Protein AF-A0AAD2JGX3-F1 (afdb_monomer_lite)

Structure (mmCIF, N/CA/C/O backbone):
data_AF-A0AAD2JGX3-F1
#
_entry.id   AF-A0AAD2JGX3-F1
#
loop_
_atom_site.group_PDB
_atom_site.id
_atom_site.type_symbol
_atom_site.label_atom_id
_atom_site.label_alt_id
_atom_site.label_comp_id
_atom_site.label_asym_id
_atom_site.label_entity_id
_atom_site.label_seq_id
_atom_site.pdbx_PDB_ins_code
_atom_site.Cartn_x
_atom_site.Cartn_y
_atom_site.Cartn_z
_atom_site.occupancy
_atom_site.B_iso_or_equiv
_atom_site.auth_seq_id
_atom_site.auth_comp_id
_atom_site.auth_asym_id
_atom_site.auth_atom_id
_atom_site.pdbx_PDB_model_num
ATOM 1 N N . MET A 1 1 ? 35.082 -7.404 32.992 1.00 52.84 1 MET A N 1
ATOM 2 C CA . MET A 1 1 ? 36.168 -8.081 32.259 1.00 52.84 1 MET A CA 1
ATOM 3 C C . MET A 1 1 ? 35.877 -9.572 32.238 1.00 52.84 1 MET A C 1
ATOM 5 O O . MET A 1 1 ? 36.181 -10.230 33.214 1.00 52.84 1 MET A O 1
ATOM 9 N N . PHE A 1 2 ? 35.258 -10.093 31.179 1.00 43.69 2 PHE A N 1
ATOM 10 C CA . PHE A 1 2 ? 35.324 -11.521 30.866 1.00 43.69 2 PHE A CA 1
ATOM 11 C C . PHE A 1 2 ? 35.412 -11.662 29.351 1.00 43.69 2 PHE A C 1
ATOM 13 O O . PHE A 1 2 ? 34.500 -11.315 28.607 1.00 43.69 2 PHE A O 1
ATOM 20 N N . SER A 1 3 ? 36.611 -12.062 28.951 1.00 51.56 3 SER A N 1
ATOM 21 C CA . SER A 1 3 ? 37.028 -12.461 27.620 1.00 51.56 3 SER A CA 1
ATOM 22 C C . SER A 1 3 ? 36.539 -13.884 27.360 1.00 51.56 3 SER A C 1
ATOM 24 O O . SER A 1 3 ? 36.657 -14.738 28.238 1.00 51.56 3 SER A O 1
ATOM 26 N N . SER A 1 4 ? 36.002 -14.154 26.172 1.00 50.25 4 SER A N 1
ATOM 27 C CA . SER A 1 4 ? 36.110 -15.477 25.539 1.00 50.25 4 SER A CA 1
ATOM 28 C C . SER A 1 4 ? 35.708 -15.386 24.072 1.00 50.25 4 SER A C 1
ATOM 30 O O . SER A 1 4 ? 34.543 -15.442 23.686 1.00 50.25 4 SER A O 1
ATOM 32 N N . SER A 1 5 ? 36.738 -15.229 23.254 1.00 52.91 5 SER A N 1
ATOM 33 C CA . SER A 1 5 ? 36.762 -15.482 21.823 1.00 52.91 5 SER A CA 1
ATOM 34 C C . SER A 1 5 ? 36.556 -16.972 21.545 1.00 52.91 5 SER A C 1
ATOM 36 O O . SER A 1 5 ? 37.272 -17.778 22.127 1.00 52.91 5 SER A O 1
ATOM 38 N N . VAL A 1 6 ? 35.697 -17.341 20.590 1.00 56.28 6 VAL A N 1
ATOM 39 C CA . VAL A 1 6 ? 35.898 -18.557 19.779 1.00 56.28 6 VAL A CA 1
ATOM 40 C C . VAL A 1 6 ? 35.430 -18.285 18.352 1.00 56.28 6 VAL A C 1
ATOM 42 O O . VAL A 1 6 ? 34.243 -18.174 18.055 1.00 56.28 6 VAL A O 1
ATOM 45 N N . THR A 1 7 ? 36.407 -18.180 17.463 1.00 56.12 7 THR A N 1
ATOM 46 C CA . THR A 1 7 ? 36.275 -18.205 16.011 1.00 56.12 7 THR A CA 1
ATOM 47 C C . THR A 1 7 ? 35.997 -19.639 15.549 1.00 56.12 7 THR A C 1
ATOM 49 O O . THR A 1 7 ? 36.709 -20.570 15.921 1.00 56.12 7 THR A O 1
ATOM 52 N N . ARG A 1 8 ? 34.988 -19.843 14.694 1.00 54.44 8 ARG A N 1
ATOM 53 C CA . ARG A 1 8 ? 34.856 -21.076 13.900 1.00 54.44 8 ARG A CA 1
ATOM 54 C C . ARG A 1 8 ? 34.915 -20.740 12.416 1.00 54.44 8 ARG A C 1
ATOM 56 O O . ARG A 1 8 ? 33.955 -20.247 11.834 1.00 54.44 8 ARG A O 1
ATOM 63 N N . LEU A 1 9 ? 36.081 -21.029 11.838 1.00 49.62 9 LEU A N 1
ATOM 64 C CA . LEU A 1 9 ? 36.303 -21.206 10.407 1.00 49.62 9 LEU A CA 1
ATOM 65 C C . LEU A 1 9 ? 35.375 -22.317 9.892 1.00 49.62 9 LEU A C 1
ATOM 67 O O . LEU A 1 9 ? 35.516 -23.465 10.309 1.00 49.62 9 LEU A O 1
ATOM 71 N N . SER A 1 10 ? 34.489 -21.998 8.949 1.00 52.31 10 SER A N 1
ATOM 72 C CA . SER A 1 10 ? 33.845 -23.007 8.105 1.00 52.31 10 SER A CA 1
ATOM 73 C C . SER A 1 10 ? 34.519 -22.993 6.736 1.00 52.31 10 SER A C 1
ATOM 75 O O . SER A 1 10 ? 34.405 -22.027 5.982 1.00 52.31 10 SER A O 1
ATOM 77 N N . LYS A 1 11 ? 35.277 -24.053 6.443 1.00 54.47 11 LYS A N 1
ATOM 78 C CA . LYS A 1 11 ? 35.829 -24.340 5.118 1.00 54.47 11 LYS A CA 1
ATOM 79 C C . LYS A 1 11 ? 34.729 -25.018 4.303 1.00 54.47 11 LYS A C 1
ATOM 81 O O . LYS A 1 11 ? 34.449 -26.191 4.530 1.00 54.47 11 LYS A O 1
ATOM 86 N N . HIS A 1 12 ? 34.117 -24.305 3.361 1.00 53.31 12 HIS A N 1
ATOM 87 C CA . HIS A 1 12 ? 33.296 -24.941 2.334 1.00 53.31 12 HIS A CA 1
ATOM 88 C C . HIS A 1 12 ? 34.167 -25.298 1.128 1.00 53.31 12 HIS A C 1
ATOM 90 O O . HIS A 1 12 ? 34.730 -24.435 0.460 1.00 53.31 12 HIS A O 1
ATOM 96 N N . LEU A 1 13 ? 34.280 -26.607 0.904 1.00 47.78 13 LEU A N 1
ATOM 97 C CA . LEU A 1 13 ? 34.803 -27.247 -0.295 1.00 47.78 13 LEU A CA 1
ATOM 98 C C . LEU A 1 13 ? 33.994 -26.799 -1.520 1.00 47.78 13 LEU A C 1
ATOM 100 O O . LEU A 1 13 ? 32.789 -27.037 -1.591 1.00 47.78 13 LEU A O 1
ATOM 104 N N . LEU A 1 14 ? 34.663 -26.179 -2.490 1.00 46.19 14 LEU A N 1
ATOM 105 C CA . LEU A 1 14 ? 34.133 -25.972 -3.835 1.00 46.19 14 LEU A CA 1
ATOM 106 C C . LEU A 1 14 ? 34.379 -27.252 -4.641 1.00 46.19 14 LEU A C 1
ATOM 108 O O . LEU A 1 14 ? 35.502 -27.529 -5.054 1.00 46.19 14 LEU A O 1
ATOM 112 N N . ALA A 1 15 ? 33.322 -28.039 -4.838 1.00 46.97 15 ALA A N 1
ATOM 113 C CA . ALA A 1 15 ? 33.299 -29.118 -5.813 1.00 46.97 15 ALA A CA 1
ATOM 114 C C . ALA A 1 15 ? 33.077 -28.516 -7.209 1.00 46.97 15 ALA A C 1
ATOM 116 O O . ALA A 1 15 ? 32.036 -27.923 -7.486 1.00 46.97 15 ALA A O 1
ATOM 117 N N . THR A 1 16 ? 34.068 -28.653 -8.084 1.00 45.75 16 THR A N 1
ATOM 118 C CA . THR A 1 16 ? 33.986 -28.289 -9.497 1.00 45.75 16 THR A CA 1
ATOM 119 C C . THR A 1 16 ? 33.411 -29.464 -10.286 1.00 45.75 16 THR A C 1
ATOM 121 O O . THR A 1 16 ? 34.096 -30.438 -10.591 1.00 45.75 16 THR A O 1
ATOM 124 N N . THR A 1 17 ? 32.125 -29.399 -10.631 1.00 54.56 17 THR A N 1
ATOM 125 C CA . THR A 1 17 ? 31.523 -30.333 -11.590 1.00 54.56 17 THR A CA 1
ATOM 126 C C . THR A 1 17 ? 31.808 -29.866 -13.013 1.00 54.56 17 THR A C 1
ATOM 128 O O . THR A 1 17 ? 31.377 -28.789 -13.425 1.00 54.56 17 THR A O 1
ATOM 131 N N . LYS A 1 18 ? 32.532 -30.702 -13.763 1.00 46.12 18 LYS A N 1
ATOM 132 C CA . LYS A 1 18 ? 32.693 -30.622 -15.219 1.00 46.12 18 LYS A CA 1
ATOM 133 C C . LYS A 1 18 ? 31.320 -30.720 -15.897 1.00 46.12 18 LYS A C 1
ATOM 135 O O . LYS A 1 18 ? 30.603 -31.692 -15.686 1.00 46.12 18 LYS A O 1
ATOM 140 N N . LEU A 1 19 ? 30.989 -29.737 -16.731 1.00 44.69 19 LEU A N 1
ATOM 141 C CA . LEU A 1 19 ? 29.860 -29.772 -17.661 1.00 44.69 19 LEU A CA 1
ATOM 142 C C . LEU A 1 19 ? 30.407 -30.080 -19.057 1.00 44.69 19 LEU A C 1
ATOM 144 O O . LEU A 1 19 ? 30.982 -29.212 -19.708 1.00 44.69 19 LEU A O 1
ATOM 148 N N . SER A 1 20 ? 30.229 -31.318 -19.511 1.00 49.78 20 SER A N 1
ATOM 149 C CA . SER A 1 20 ? 30.331 -31.678 -20.924 1.00 49.78 20 SER A CA 1
ATOM 150 C C . SER A 1 20 ? 29.026 -32.322 -21.378 1.00 49.78 20 SER A C 1
ATOM 152 O O . SER A 1 20 ? 28.479 -33.185 -20.697 1.00 49.78 20 SER A O 1
ATOM 154 N N . SER A 1 21 ? 28.589 -31.917 -22.572 1.00 49.66 21 SER A N 1
ATOM 155 C CA . SER A 1 21 ? 27.479 -32.441 -23.380 1.00 49.66 21 SER A CA 1
ATOM 156 C C . SER A 1 21 ? 26.048 -32.123 -22.919 1.00 49.66 21 SER A C 1
ATOM 158 O O . SER A 1 21 ? 25.609 -32.529 -21.850 1.00 49.66 21 SER A O 1
ATOM 160 N N . THR A 1 22 ? 25.304 -31.401 -23.768 1.00 47.69 22 THR A N 1
ATOM 161 C CA . THR A 1 22 ? 23.982 -31.793 -24.314 1.00 47.69 22 THR A CA 1
ATOM 162 C C . THR A 1 22 ? 23.347 -30.599 -25.039 1.00 47.69 22 THR A C 1
ATOM 164 O O . THR A 1 22 ? 22.583 -29.820 -24.486 1.00 47.69 22 THR A O 1
ATOM 167 N N . THR A 1 23 ? 23.644 -30.451 -26.328 1.00 52.91 23 THR A N 1
ATOM 168 C CA . THR A 1 23 ? 22.980 -29.491 -27.230 1.00 52.91 23 THR A CA 1
ATOM 169 C C . THR A 1 23 ? 21.560 -29.922 -27.636 1.00 52.91 23 THR A C 1
ATOM 171 O O . THR A 1 23 ? 20.858 -29.168 -28.300 1.00 52.91 23 THR A O 1
ATOM 174 N N . ALA A 1 24 ? 21.083 -31.092 -27.197 1.00 50.75 24 ALA A N 1
ATOM 175 C CA . ALA A 1 24 ? 19.748 -31.608 -27.524 1.00 50.75 24 ALA A CA 1
ATOM 176 C C . ALA A 1 24 ? 18.629 -31.157 -26.554 1.00 50.75 24 ALA A C 1
ATOM 178 O O . ALA A 1 24 ? 17.453 -31.194 -26.906 1.00 50.75 24 ALA A O 1
ATOM 179 N N . THR A 1 25 ? 18.959 -30.683 -25.348 1.00 50.09 25 THR A N 1
ATOM 180 C CA . THR A 1 25 ? 17.991 -30.256 -24.310 1.00 50.09 25 THR A CA 1
ATOM 181 C C . THR A 1 25 ? 17.584 -28.781 -24.403 1.00 50.09 25 THR A C 1
ATOM 183 O O . THR A 1 25 ? 16.629 -28.363 -23.745 1.00 50.09 25 THR A O 1
ATOM 186 N N . ALA A 1 26 ? 18.244 -27.985 -25.248 1.00 51.41 26 ALA A N 1
ATOM 187 C CA . ALA A 1 26 ? 17.932 -26.564 -25.418 1.00 51.41 26 ALA A CA 1
ATOM 188 C C . ALA A 1 26 ? 16.564 -26.326 -26.097 1.00 51.41 26 ALA A C 1
ATOM 190 O O . ALA A 1 26 ? 15.833 -25.413 -25.710 1.00 51.41 26 ALA A O 1
ATOM 191 N N . ASN A 1 27 ? 16.161 -27.191 -27.035 1.00 52.28 27 ASN A N 1
ATOM 192 C CA . ASN A 1 27 ? 14.918 -27.003 -27.798 1.00 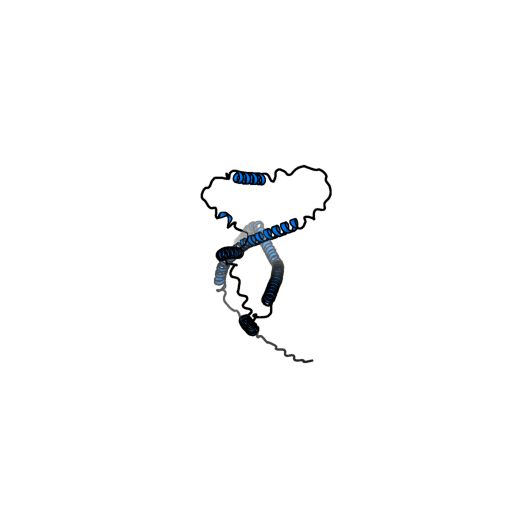52.28 27 ASN A CA 1
ATOM 193 C C . ASN A 1 27 ? 13.645 -27.420 -27.037 1.00 52.28 27 ASN A C 1
ATOM 195 O O . ASN A 1 27 ? 12.587 -26.815 -27.226 1.00 52.28 27 ASN A O 1
ATOM 199 N N . ALA A 1 28 ? 13.735 -28.394 -26.125 1.00 53.62 28 ALA A N 1
ATOM 200 C CA . ALA A 1 28 ? 12.602 -28.794 -25.282 1.00 53.62 28 ALA A CA 1
ATOM 201 C C . ALA A 1 28 ? 12.299 -27.759 -24.177 1.00 53.62 28 ALA A C 1
ATOM 203 O O . ALA A 1 28 ? 11.141 -27.523 -23.834 1.00 53.62 28 ALA A O 1
ATOM 204 N N . ASN A 1 29 ? 13.325 -27.073 -23.664 1.00 54.31 29 ASN A N 1
ATOM 205 C CA . ASN A 1 29 ? 13.145 -26.021 -22.661 1.00 54.31 29 ASN A CA 1
ATOM 206 C C . ASN A 1 29 ? 12.600 -24.715 -23.263 1.00 54.31 29 ASN A C 1
ATOM 208 O O . ASN A 1 29 ? 11.795 -24.041 -22.621 1.00 54.31 29 ASN A O 1
ATOM 212 N N . ALA A 1 30 ? 12.959 -24.374 -24.505 1.00 55.75 30 ALA A N 1
ATOM 213 C CA . ALA A 1 30 ? 12.464 -23.165 -25.171 1.00 55.75 30 ALA A CA 1
ATOM 214 C C . ALA A 1 30 ? 10.934 -23.181 -25.382 1.00 55.75 30 ALA A C 1
ATOM 216 O O . ALA A 1 30 ? 10.258 -22.169 -25.185 1.00 55.75 30 ALA A O 1
ATOM 217 N N . THR A 1 31 ? 10.362 -24.344 -25.706 1.00 56.44 31 THR A N 1
ATOM 218 C CA . THR A 1 31 ? 8.912 -24.508 -25.910 1.00 56.44 31 THR A CA 1
ATOM 219 C C . THR A 1 31 ? 8.121 -24.546 -24.597 1.00 56.44 31 THR A C 1
ATOM 221 O O . THR A 1 31 ? 7.011 -24.012 -24.536 1.00 56.44 31 THR A O 1
ATOM 224 N N . ALA A 1 32 ? 8.695 -25.083 -23.515 1.00 55.53 32 ALA A N 1
ATOM 225 C CA . ALA A 1 32 ? 8.084 -25.041 -22.184 1.00 55.53 32 ALA A CA 1
ATOM 226 C C . ALA A 1 32 ? 8.053 -23.616 -21.589 1.00 55.53 32 ALA A C 1
ATOM 228 O O . ALA A 1 32 ? 7.055 -23.216 -20.983 1.00 55.53 32 ALA A O 1
ATOM 229 N N . ILE A 1 33 ? 9.100 -22.814 -21.819 1.00 56.69 33 ILE A N 1
ATOM 230 C CA . ILE A 1 33 ? 9.184 -21.421 -21.347 1.00 56.69 33 ILE A CA 1
ATOM 231 C C . ILE A 1 33 ? 8.173 -20.519 -22.079 1.00 56.69 33 ILE A C 1
ATOM 233 O O . ILE A 1 33 ? 7.525 -19.689 -21.440 1.00 56.69 33 ILE A O 1
ATOM 237 N N . ALA A 1 34 ? 7.957 -20.721 -23.384 1.00 56.38 34 ALA A N 1
ATOM 238 C CA . ALA A 1 34 ? 6.966 -19.964 -24.157 1.00 56.38 34 ALA A CA 1
ATOM 239 C C . ALA A 1 34 ? 5.509 -20.256 -23.734 1.00 56.38 34 ALA A C 1
ATOM 241 O O . ALA A 1 34 ? 4.657 -19.369 -23.754 1.00 56.38 34 ALA A O 1
ATOM 242 N N . LYS A 1 35 ? 5.208 -21.485 -23.288 1.00 54.06 35 LYS A N 1
ATOM 243 C CA . LYS A 1 35 ? 3.877 -21.840 -22.762 1.00 54.06 35 LYS A CA 1
ATOM 244 C C . LYS A 1 35 ? 3.650 -21.317 -21.336 1.00 54.06 35 LYS A C 1
ATOM 246 O O . LYS A 1 35 ? 2.534 -20.924 -20.998 1.00 54.06 35 LYS A O 1
ATOM 251 N N . ALA A 1 36 ? 4.702 -21.248 -20.517 1.00 53.28 36 ALA A N 1
ATOM 252 C CA . ALA A 1 36 ? 4.646 -20.671 -19.172 1.00 53.28 36 ALA A CA 1
ATOM 253 C C . ALA A 1 36 ? 4.548 -19.128 -19.173 1.00 53.28 36 ALA A C 1
ATOM 255 O O . ALA A 1 36 ? 3.922 -18.553 -18.277 1.00 53.28 36 ALA A O 1
ATOM 256 N N . SER A 1 37 ? 5.111 -18.448 -20.181 1.00 54.47 37 SER A N 1
ATOM 257 C CA . SER A 1 37 ? 5.025 -16.985 -20.322 1.00 54.47 37 SER A CA 1
ATOM 258 C C . SER A 1 37 ? 3.634 -16.507 -20.766 1.00 54.47 37 SER A C 1
ATOM 260 O O . SER A 1 37 ? 3.154 -15.478 -20.286 1.00 54.47 37 SER A O 1
ATOM 262 N N . ALA A 1 38 ? 2.928 -17.287 -21.593 1.00 53.41 38 ALA A N 1
ATOM 263 C CA . ALA A 1 38 ? 1.542 -16.999 -21.965 1.00 53.41 38 ALA A CA 1
ATOM 264 C C . ALA A 1 38 ? 0.594 -17.080 -20.750 1.00 53.41 38 ALA A C 1
ATOM 266 O O . ALA A 1 38 ? -0.184 -16.154 -20.512 1.00 53.41 38 ALA A O 1
ATOM 267 N N . ALA A 1 39 ? 0.741 -18.115 -19.911 1.00 52.56 39 ALA A N 1
ATOM 268 C CA . ALA A 1 39 ? -0.069 -18.305 -18.703 1.00 52.56 39 ALA A CA 1
ATOM 269 C C . ALA A 1 39 ? 0.203 -17.261 -17.597 1.00 52.56 39 ALA A C 1
ATOM 271 O O . ALA A 1 39 ? -0.677 -16.961 -16.791 1.00 52.56 39 ALA A O 1
ATOM 272 N N . THR A 1 40 ? 1.401 -16.666 -17.548 1.00 50.72 40 THR A N 1
ATOM 273 C CA . THR A 1 40 ? 1.725 -15.603 -16.577 1.00 50.72 40 THR A CA 1
ATOM 274 C C . THR A 1 40 ? 1.219 -14.221 -16.997 1.00 50.72 40 THR A C 1
ATOM 276 O O . THR A 1 40 ? 1.004 -13.374 -16.124 1.00 50.72 40 THR A O 1
ATOM 279 N N . SER A 1 41 ? 0.955 -13.991 -18.289 1.00 52.19 41 SER A N 1
ATOM 280 C CA . SER A 1 41 ? 0.382 -12.725 -18.768 1.00 52.19 41 SER A CA 1
ATOM 281 C C . SER A 1 41 ? -1.092 -12.545 -18.361 1.00 52.19 41 SER A C 1
ATOM 283 O O . SER A 1 41 ? -1.482 -11.446 -17.957 1.00 52.19 41 SER A O 1
ATOM 285 N N . ASP A 1 42 ? -1.868 -13.635 -18.320 1.00 47.84 42 ASP A N 1
ATOM 286 C CA . ASP A 1 42 ? -3.286 -13.622 -17.925 1.00 47.84 42 ASP A CA 1
ATOM 287 C C . ASP A 1 42 ? -3.501 -13.459 -16.410 1.00 47.84 42 ASP A C 1
ATOM 289 O O . ASP A 1 42 ? -4.477 -12.858 -15.955 1.00 47.84 42 ASP A O 1
ATOM 293 N N . VAL A 1 43 ? -2.551 -13.902 -15.582 1.00 50.19 43 VAL A N 1
ATOM 294 C CA . VAL A 1 43 ? -2.631 -13.702 -14.121 1.00 50.19 43 VAL A CA 1
ATOM 295 C C . VAL A 1 43 ? -2.399 -12.228 -13.748 1.00 50.19 43 VAL A C 1
ATOM 297 O O . VAL A 1 43 ? -2.987 -11.708 -12.792 1.00 50.19 43 VAL A O 1
ATOM 300 N N . TRP A 1 44 ? -1.585 -11.508 -14.526 1.00 47.28 44 TRP A N 1
ATOM 301 C CA . TRP A 1 44 ? -1.304 -10.087 -14.303 1.00 47.28 44 TRP A CA 1
ATOM 302 C C . TRP A 1 44 ? -2.456 -9.161 -14.720 1.00 47.28 44 TRP A C 1
ATOM 304 O O . TRP A 1 44 ? -2.675 -8.126 -14.076 1.00 47.28 44 TRP A O 1
ATOM 314 N N . THR A 1 45 ? -3.227 -9.517 -15.749 1.00 51.84 45 THR A N 1
ATOM 315 C CA . THR A 1 45 ? -4.394 -8.737 -16.196 1.00 51.84 45 THR A CA 1
ATOM 316 C C . THR A 1 45 ? -5.576 -8.873 -15.229 1.00 51.84 45 THR A C 1
ATOM 318 O O . THR A 1 45 ? -6.160 -7.853 -14.843 1.00 51.84 45 THR A O 1
ATOM 321 N N . ILE A 1 46 ? -5.854 -10.079 -14.719 1.00 50.97 46 ILE A N 1
ATOM 322 C CA . ILE A 1 46 ? -6.914 -10.325 -13.718 1.00 50.97 46 ILE A CA 1
ATOM 323 C C . ILE A 1 46 ? -6.603 -9.623 -12.381 1.00 50.97 46 ILE A C 1
ATOM 325 O O . ILE A 1 46 ? -7.474 -9.012 -11.750 1.00 50.97 46 ILE A O 1
ATOM 329 N N . SER A 1 47 ? -5.332 -9.608 -11.971 1.00 51.00 47 SER A N 1
ATOM 330 C CA . SER A 1 47 ? -4.875 -8.895 -10.772 1.00 51.00 47 SER A CA 1
ATOM 331 C C . SER A 1 47 ? -5.058 -7.369 -10.898 1.00 51.00 47 SER A C 1
ATOM 333 O O . SER A 1 47 ? -5.583 -6.716 -9.993 1.00 51.00 47 SER A O 1
ATOM 335 N N . ARG A 1 48 ? -4.754 -6.763 -12.057 1.00 49.81 48 ARG A N 1
ATOM 336 C CA . ARG A 1 48 ? -4.947 -5.312 -12.269 1.00 49.81 48 ARG A CA 1
ATOM 337 C C . ARG A 1 48 ? -6.410 -4.864 -12.223 1.00 49.81 48 ARG A C 1
ATOM 339 O O . ARG A 1 48 ? -6.681 -3.774 -11.711 1.00 49.81 48 ARG A O 1
ATOM 346 N N . GLN A 1 49 ? -7.350 -5.674 -12.712 1.00 51.19 49 GLN A N 1
ATOM 347 C CA . GLN A 1 49 ? -8.777 -5.329 -12.668 1.00 51.19 49 GLN A CA 1
ATOM 348 C C . GLN A 1 49 ? -9.336 -5.320 -11.236 1.00 51.19 49 GLN A C 1
ATOM 350 O O . GLN A 1 49 ? -10.103 -4.419 -10.883 1.00 51.19 49 GLN A O 1
ATOM 355 N N . THR A 1 50 ? -8.897 -6.238 -10.370 1.00 51.19 50 THR A N 1
ATOM 356 C CA . THR A 1 50 ? -9.355 -6.299 -8.967 1.00 51.19 50 THR A CA 1
ATOM 357 C C . THR A 1 50 ? -8.762 -5.188 -8.087 1.00 51.19 50 THR A C 1
ATOM 359 O O . THR A 1 50 ? -9.426 -4.696 -7.170 1.00 51.19 50 THR A O 1
ATOM 362 N N . PHE A 1 51 ? -7.554 -4.691 -8.381 1.00 50.41 51 PHE A N 1
ATOM 363 C CA . PHE A 1 51 ? -7.004 -3.517 -7.687 1.00 50.41 51 PHE A CA 1
ATOM 364 C C . PHE A 1 51 ? -7.664 -2.195 -8.113 1.00 50.41 51 PHE A C 1
ATOM 366 O O . PHE A 1 51 ? -7.819 -1.289 -7.286 1.00 50.41 51 PHE A O 1
ATOM 373 N N . ALA A 1 52 ? -8.094 -2.067 -9.372 1.00 53.34 52 ALA A N 1
ATOM 374 C CA . ALA A 1 52 ? -8.737 -0.853 -9.876 1.00 53.34 52 ALA A CA 1
ATOM 375 C C . ALA A 1 52 ? -10.124 -0.605 -9.248 1.00 53.34 52 ALA A C 1
ATOM 377 O O . ALA A 1 52 ? -10.455 0.532 -8.896 1.00 53.34 52 ALA A O 1
ATOM 378 N N . THR A 1 53 ? -10.923 -1.656 -9.047 1.00 53.84 53 THR A N 1
ATOM 379 C CA . THR A 1 53 ? -12.248 -1.564 -8.404 1.00 53.84 53 THR A CA 1
ATOM 380 C C . THR A 1 53 ? -12.137 -1.278 -6.903 1.00 53.84 53 THR A C 1
ATOM 382 O O . THR A 1 53 ? -12.865 -0.432 -6.374 1.00 53.84 53 THR A O 1
ATOM 385 N N . ASN A 1 54 ? -11.154 -1.873 -6.220 1.00 54.03 54 ASN A N 1
ATOM 386 C CA . ASN A 1 54 ? -10.876 -1.591 -4.810 1.00 54.03 54 ASN A CA 1
ATOM 387 C C . ASN A 1 54 ? -10.372 -0.156 -4.573 1.00 54.03 54 ASN A C 1
ATOM 389 O O . ASN A 1 54 ? -10.765 0.483 -3.596 1.00 54.03 54 ASN A O 1
ATOM 393 N N . ARG A 1 55 ? -9.581 0.413 -5.489 1.00 54.06 55 ARG A N 1
ATOM 394 C CA . ARG A 1 55 ? -9.110 1.805 -5.377 1.00 54.06 55 ARG A CA 1
ATOM 395 C C . ARG A 1 55 ? -10.254 2.820 -5.481 1.00 54.06 55 ARG A C 1
ATOM 397 O O . ARG A 1 55 ? -10.338 3.721 -4.651 1.00 54.06 55 ARG A O 1
ATOM 404 N N . LYS A 1 56 ? -11.206 2.609 -6.401 1.00 58.56 56 LYS A N 1
ATOM 405 C CA . LYS A 1 56 ? -12.403 3.464 -6.544 1.00 58.56 56 LYS A CA 1
ATOM 406 C C . LYS A 1 56 ? -13.268 3.488 -5.275 1.00 58.56 56 LYS A C 1
ATOM 408 O O . LYS A 1 56 ? -13.784 4.541 -4.901 1.00 58.56 56 LYS A O 1
ATOM 413 N N . THR A 1 57 ? -13.406 2.359 -4.573 1.00 60.38 57 THR A N 1
ATOM 414 C CA . THR A 1 57 ? -14.195 2.308 -3.325 1.00 60.38 57 THR A CA 1
ATOM 415 C C . THR A 1 57 ? -13.476 2.953 -2.136 1.00 60.38 57 THR A C 1
ATOM 417 O O . THR A 1 57 ? -14.131 3.576 -1.294 1.00 60.38 57 THR A O 1
ATOM 420 N N . ILE A 1 58 ? -12.144 2.862 -2.072 1.00 60.12 58 ILE A N 1
ATOM 421 C CA . ILE A 1 58 ? -11.321 3.530 -1.051 1.00 60.12 58 ILE A CA 1
ATOM 422 C C . ILE A 1 58 ? -11.326 5.049 -1.264 1.00 60.12 58 ILE A C 1
ATOM 424 O O . ILE A 1 58 ? -11.563 5.797 -0.311 1.00 60.12 58 ILE A O 1
ATOM 428 N N . ASP A 1 59 ? -11.172 5.508 -2.506 1.00 64.31 59 ASP A N 1
ATOM 429 C CA . ASP A 1 59 ? -11.202 6.933 -2.839 1.00 64.31 59 ASP A CA 1
ATOM 430 C C . ASP A 1 59 ? -12.590 7.538 -2.573 1.00 64.31 59 ASP A C 1
ATOM 432 O O . ASP A 1 59 ? -12.693 8.591 -1.942 1.00 64.31 59 ASP A O 1
ATOM 436 N N . ALA A 1 60 ? -13.681 6.830 -2.889 1.00 67.38 60 ALA A N 1
ATOM 437 C CA . ALA A 1 60 ? -15.038 7.272 -2.553 1.00 67.38 60 ALA A CA 1
ATOM 438 C C . ALA A 1 60 ? -15.279 7.402 -1.033 1.00 67.38 60 ALA A C 1
ATOM 440 O O . ALA A 1 60 ? -15.954 8.333 -0.576 1.00 67.38 60 ALA A O 1
ATOM 441 N N . LYS A 1 61 ? -14.719 6.493 -0.221 1.00 75.44 61 LYS A N 1
ATOM 442 C CA . LYS A 1 61 ? -14.795 6.564 1.251 1.00 75.44 61 LYS A CA 1
ATOM 443 C C . LYS A 1 61 ? -13.963 7.726 1.803 1.00 75.44 61 LYS A C 1
ATOM 445 O O . LYS A 1 61 ? -14.430 8.430 2.703 1.00 75.44 61 LYS A O 1
ATOM 450 N N . ASN A 1 62 ? -12.785 7.982 1.236 1.00 71.31 62 ASN A N 1
ATOM 451 C CA . ASN A 1 62 ? -11.933 9.109 1.620 1.00 71.31 62 ASN A CA 1
ATOM 452 C C . ASN A 1 62 ? -12.548 10.465 1.239 1.00 71.31 62 ASN A C 1
ATOM 454 O O . ASN A 1 62 ? -12.565 11.371 2.072 1.00 71.31 62 ASN A O 1
ATOM 458 N N . VAL A 1 63 ? -13.164 10.586 0.058 1.00 74.12 63 VAL A N 1
ATOM 459 C CA . VAL A 1 63 ? -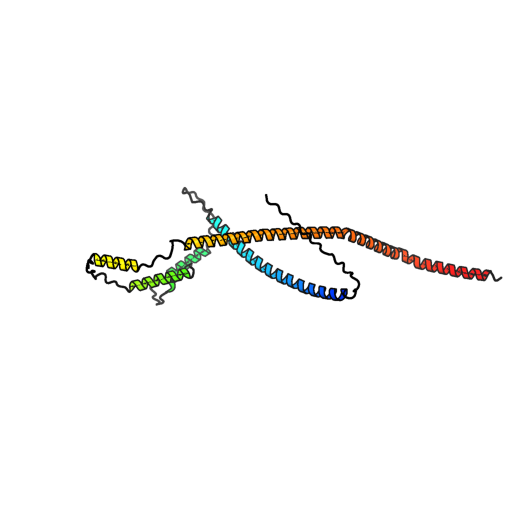13.900 11.795 -0.362 1.00 74.12 63 VAL A CA 1
ATOM 460 C C . VAL A 1 63 ? -15.075 12.084 0.580 1.00 74.12 63 VAL A C 1
ATOM 462 O O . VAL A 1 63 ? -15.269 13.228 0.998 1.00 74.12 63 VAL A O 1
ATOM 465 N N . LYS A 1 64 ? -15.836 11.058 0.994 1.00 73.88 64 LYS A N 1
ATOM 466 C CA . LYS A 1 64 ? -16.905 11.222 1.998 1.00 73.88 64 LYS A CA 1
ATOM 467 C C . LYS A 1 64 ? -16.354 11.682 3.353 1.00 73.88 64 LYS A C 1
ATOM 469 O O . LYS A 1 64 ? -16.933 12.577 3.969 1.00 73.88 64 LYS A O 1
ATOM 474 N N . ARG A 1 65 ? -15.224 11.126 3.803 1.00 78.25 65 ARG A N 1
ATOM 475 C CA . ARG A 1 65 ? -14.578 11.505 5.072 1.00 78.25 65 ARG A CA 1
ATOM 476 C C . ARG A 1 65 ? -14.066 12.950 5.052 1.00 78.25 65 ARG A C 1
ATOM 478 O O . ARG A 1 65 ? -14.289 13.675 6.020 1.00 78.25 65 ARG A O 1
ATOM 485 N N . LEU A 1 66 ? -13.466 13.387 3.944 1.00 78.50 66 LEU A N 1
ATOM 486 C CA . LEU A 1 66 ? -13.019 14.770 3.743 1.00 78.50 66 LEU A CA 1
ATOM 487 C C . LEU A 1 66 ? -14.201 15.752 3.687 1.00 78.50 66 LEU A C 1
ATOM 489 O O . LEU A 1 66 ? -14.150 16.787 4.348 1.00 78.50 66 LEU A O 1
ATOM 493 N N . LYS A 1 67 ? -15.315 15.406 3.021 1.00 76.06 67 LYS A N 1
ATOM 494 C CA . LYS A 1 67 ? -16.547 16.225 3.037 1.00 76.06 67 LYS A CA 1
ATOM 495 C C . LYS A 1 67 ? -17.139 16.379 4.445 1.00 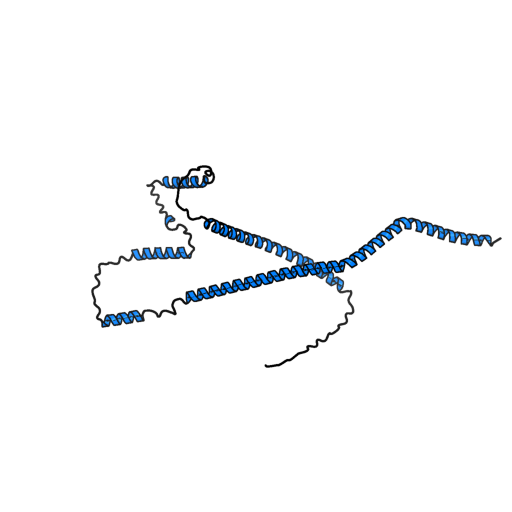76.06 67 LYS A C 1
ATOM 497 O O . LYS A 1 67 ? -17.609 17.461 4.790 1.00 76.06 67 LYS A O 1
ATOM 502 N N . ILE A 1 68 ? -17.101 15.334 5.276 1.00 75.62 68 ILE A N 1
ATOM 503 C CA . ILE A 1 68 ? -17.566 15.401 6.675 1.00 75.62 68 ILE A CA 1
ATOM 504 C C . ILE A 1 68 ? -16.655 16.309 7.513 1.00 75.62 68 ILE A C 1
ATOM 506 O O . ILE A 1 68 ? -17.152 17.115 8.299 1.00 75.62 68 ILE A O 1
ATOM 510 N N . GLN A 1 69 ? -15.334 16.230 7.329 1.00 76.81 69 GLN A N 1
ATOM 511 C CA . GLN A 1 69 ? -14.392 17.111 8.029 1.00 76.81 69 GLN A CA 1
ATOM 512 C C . GLN A 1 69 ? -14.517 18.573 7.582 1.00 76.81 69 GLN A C 1
ATOM 514 O O . GLN A 1 69 ? -14.495 19.462 8.431 1.00 76.81 69 GLN A O 1
ATOM 519 N N . ALA A 1 70 ? -14.730 18.828 6.288 1.00 72.88 70 ALA A N 1
ATOM 520 C CA . ALA A 1 70 ? -14.971 20.171 5.762 1.00 72.88 70 ALA A CA 1
ATOM 521 C C . ALA A 1 70 ? -16.272 20.782 6.315 1.00 72.88 70 ALA A C 1
ATOM 523 O O . ALA A 1 70 ? -16.263 21.920 6.778 1.00 72.88 70 ALA A O 1
ATOM 524 N N . LYS A 1 71 ? -17.371 20.010 6.374 1.00 70.06 71 LYS A N 1
ATOM 525 C CA . LYS A 1 71 ? -18.627 20.448 7.016 1.00 70.06 71 LYS A CA 1
ATOM 526 C C . LYS A 1 71 ? -18.450 20.730 8.510 1.00 70.06 71 LYS A C 1
ATOM 528 O O . LYS A 1 71 ? -19.009 21.695 9.017 1.00 70.06 71 LYS A O 1
ATOM 533 N N . LYS A 1 72 ? -17.644 19.925 9.213 1.00 70.81 72 LYS A N 1
ATOM 534 C CA . LYS A 1 72 ? -17.354 20.145 10.635 1.00 70.81 72 LYS A CA 1
ATOM 535 C C . LYS A 1 72 ? -16.544 21.427 10.858 1.00 70.81 72 LYS A C 1
ATOM 537 O O . LYS A 1 72 ? -16.875 22.177 11.763 1.00 70.81 72 LYS A O 1
ATOM 542 N N . LYS A 1 73 ? -15.554 21.725 10.005 1.00 68.19 73 LYS A N 1
ATOM 543 C CA . LYS A 1 73 ? -14.796 22.989 10.066 1.00 68.19 73 LYS A CA 1
ATOM 544 C C . LYS A 1 73 ? -15.663 24.213 9.743 1.00 68.19 73 LYS A C 1
ATOM 546 O O . LYS A 1 73 ? -15.571 25.200 10.458 1.00 68.19 73 LYS A O 1
ATOM 551 N N . LYS A 1 74 ? -16.562 24.121 8.755 1.00 61.69 74 LYS A N 1
ATOM 552 C CA . LYS A 1 74 ? -17.480 25.219 8.384 1.00 61.69 74 LYS A CA 1
ATOM 553 C C . LYS A 1 74 ? -18.496 25.563 9.488 1.00 61.69 74 LYS A C 1
ATOM 555 O O . LYS A 1 74 ? -18.969 26.689 9.551 1.00 61.69 74 LYS A O 1
ATOM 560 N N . ASN A 1 75 ? -18.795 24.614 10.379 1.00 57.31 75 ASN A N 1
ATOM 561 C CA . ASN A 1 75 ? -19.665 24.838 11.539 1.00 57.31 75 ASN A CA 1
ATOM 562 C C . ASN A 1 75 ? -18.908 25.291 12.800 1.00 57.31 75 ASN A C 1
ATOM 564 O O . ASN A 1 75 ? -19.548 25.771 13.727 1.00 57.31 75 ASN A O 1
ATOM 568 N N . LEU A 1 76 ? -17.576 25.145 12.850 1.00 58.56 76 LEU A N 1
ATOM 569 C CA . LEU A 1 76 ? -16.742 25.672 13.940 1.00 58.56 76 LEU A CA 1
ATOM 570 C C . LEU A 1 76 ? -16.287 27.121 13.698 1.00 58.56 76 LEU A C 1
ATOM 572 O O . LEU A 1 76 ? -15.826 27.762 14.632 1.00 58.56 76 LEU A O 1
ATOM 576 N N . SER A 1 77 ? -16.417 27.641 12.474 1.00 53.78 77 SER A N 1
ATOM 577 C CA . SER A 1 77 ? -16.044 29.018 12.123 1.00 53.78 77 SER A CA 1
ATOM 578 C C . SER A 1 77 ? -17.229 29.988 12.094 1.00 53.78 77 SER A C 1
ATOM 580 O O . SER A 1 77 ? -17.145 31.008 11.418 1.00 53.78 77 SER A O 1
ATOM 582 N N . LYS A 1 78 ? -18.352 29.679 12.758 1.00 52.84 78 LYS A N 1
ATOM 583 C CA . LYS A 1 78 ? -19.379 30.692 13.035 1.00 52.84 78 LYS A CA 1
ATOM 584 C C . LYS A 1 78 ? -18.956 31.423 14.316 1.00 52.84 78 LYS A C 1
ATOM 586 O O . LYS A 1 78 ? -19.092 30.823 15.382 1.00 52.84 78 LYS A O 1
ATOM 591 N N . PRO A 1 79 ? -18.394 32.645 14.235 1.00 48.44 79 PRO A N 1
ATOM 592 C CA . PRO A 1 79 ? -18.117 33.433 15.426 1.00 48.44 79 PRO A CA 1
ATOM 593 C C . PRO A 1 79 ? -19.430 33.706 16.164 1.00 48.44 79 PRO A C 1
ATOM 595 O O . PRO A 1 79 ? -20.481 33.894 15.543 1.00 48.44 79 PRO A O 1
ATOM 598 N N . ALA A 1 80 ? -19.366 33.660 17.494 1.00 47.81 80 ALA A N 1
ATOM 599 C CA . ALA A 1 80 ? -20.462 34.060 18.359 1.00 47.81 80 ALA A CA 1
ATOM 600 C C . ALA A 1 80 ? -20.871 35.49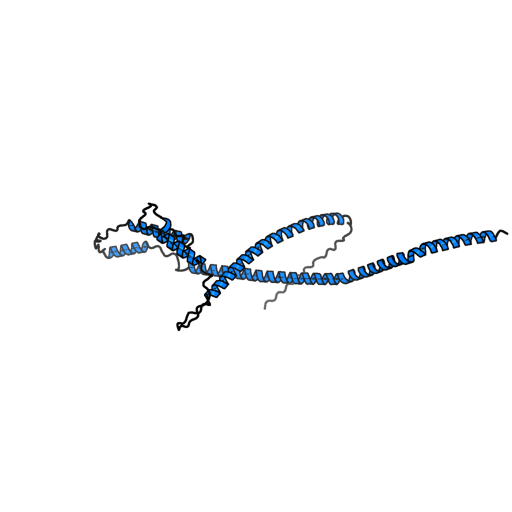6 18.004 1.00 47.81 80 ALA A C 1
ATOM 602 O O . ALA A 1 80 ? -20.031 36.388 17.920 1.00 47.81 80 ALA A O 1
ATOM 603 N N . LYS A 1 81 ? -22.162 35.667 17.731 1.00 43.19 81 LYS A N 1
ATOM 604 C CA . LYS A 1 81 ? -22.796 36.923 17.343 1.00 43.19 81 LYS A CA 1
ATOM 605 C C . LYS A 1 81 ? -22.741 37.868 18.549 1.00 43.19 81 LYS A C 1
ATOM 607 O O . LYS A 1 81 ? -23.482 37.658 19.506 1.00 43.19 81 LYS A O 1
ATOM 612 N N . SER A 1 82 ? -21.833 38.841 18.525 1.00 41.03 82 SER A N 1
ATOM 613 C CA . SER A 1 82 ? -21.925 40.028 19.370 1.00 41.03 82 SER A CA 1
ATOM 614 C C . SER A 1 82 ? -23.129 40.851 18.918 1.00 41.03 82 SER A C 1
ATOM 616 O O . SER A 1 82 ? -23.419 40.969 17.726 1.00 41.03 82 SER A O 1
ATOM 618 N N . VAL A 1 83 ? -23.865 41.324 19.910 1.00 53.03 83 VAL A N 1
ATOM 619 C CA . VAL A 1 83 ? -24.990 42.244 19.810 1.00 53.03 83 VAL A CA 1
ATOM 620 C C . VAL A 1 83 ? -24.417 43.637 19.574 1.00 53.03 83 VAL A C 1
ATOM 622 O O . VAL A 1 83 ? -23.644 44.071 20.413 1.00 53.03 83 VAL A O 1
ATOM 625 N N . GLU A 1 84 ? -24.740 44.271 18.442 1.00 43.75 84 GLU A N 1
ATOM 626 C CA . GLU A 1 84 ? -25.155 45.683 18.344 1.00 43.75 84 GLU A CA 1
ATOM 627 C C . GLU A 1 84 ? -25.384 46.123 16.887 1.00 43.75 84 GLU A C 1
ATOM 629 O O . GLU A 1 84 ? -24.641 45.761 15.979 1.00 43.75 84 GLU A O 1
ATOM 634 N N . GLU A 1 85 ? -26.486 46.863 16.761 1.00 38.31 85 GLU A N 1
ATOM 635 C CA . GLU A 1 85 ? -26.911 47.862 15.778 1.00 38.31 85 GLU A CA 1
ATOM 636 C C . GLU A 1 85 ? -27.076 47.575 14.277 1.00 38.31 85 GLU A C 1
ATOM 638 O O . GLU A 1 85 ? -26.314 46.905 13.586 1.00 38.31 85 GLU A O 1
ATOM 643 N N . GLN A 1 86 ? -28.206 48.121 13.829 1.00 45.78 86 GLN A N 1
ATOM 644 C CA . GLN A 1 86 ? -28.783 48.142 12.502 1.00 45.78 86 GLN A CA 1
ATOM 645 C C . GLN A 1 86 ? -27.884 48.934 11.552 1.00 45.78 86 GLN A C 1
ATOM 647 O O . GLN A 1 86 ? -27.452 50.023 11.898 1.00 45.78 86 GLN A O 1
ATOM 652 N N . ASP A 1 87 ? -27.703 48.440 10.329 1.00 36.94 87 ASP A N 1
ATOM 653 C CA . ASP A 1 87 ? -28.233 49.191 9.198 1.00 36.94 87 ASP A CA 1
ATOM 654 C C . ASP A 1 87 ? -28.405 48.339 7.936 1.00 36.94 87 ASP A C 1
ATOM 656 O O . ASP A 1 87 ? -27.721 47.352 7.667 1.00 36.94 87 ASP A O 1
ATOM 660 N N . ASN A 1 88 ? -29.454 48.752 7.248 1.00 48.00 88 ASN A N 1
ATOM 661 C CA . ASN A 1 88 ? -30.067 48.366 5.993 1.00 48.00 88 ASN A CA 1
ATOM 662 C C . ASN A 1 88 ? -29.124 47.874 4.870 1.00 48.00 88 ASN A C 1
ATOM 664 O O . ASN A 1 88 ? -28.299 48.639 4.386 1.00 48.00 88 ASN A O 1
ATOM 668 N N . ASP A 1 89 ? -29.338 46.643 4.379 1.00 37.59 89 ASP A N 1
ATOM 669 C CA . ASP A 1 89 ? -29.159 46.337 2.948 1.00 37.59 89 ASP A CA 1
ATOM 670 C C . ASP A 1 89 ? -29.902 45.042 2.550 1.00 37.59 89 ASP A C 1
ATOM 672 O O . ASP A 1 89 ? -29.395 43.916 2.610 1.00 37.59 89 ASP A O 1
ATOM 676 N N . GLN A 1 90 ? -31.173 45.198 2.172 1.00 52.62 90 GLN A N 1
ATOM 677 C CA . GLN A 1 90 ? -31.951 44.178 1.472 1.00 52.62 90 GLN A CA 1
ATOM 678 C C . GLN A 1 90 ? -31.554 44.164 -0.009 1.00 52.62 90 GLN A C 1
ATOM 680 O O . GLN A 1 90 ? -32.036 44.983 -0.784 1.00 52.62 90 GLN A O 1
ATOM 685 N N . SER A 1 91 ? -30.775 43.174 -0.453 1.00 49.22 91 SER A N 1
ATOM 686 C CA . SER A 1 91 ? -30.973 42.627 -1.801 1.00 49.22 91 SER A CA 1
ATOM 687 C C . SER A 1 91 ? -30.359 41.234 -1.996 1.00 49.22 91 SER A C 1
ATOM 689 O O . SER A 1 91 ? -29.212 40.966 -1.654 1.00 49.22 91 SER A O 1
ATOM 691 N N . LYS A 1 92 ? -31.154 40.374 -2.650 1.00 51.53 92 LYS A N 1
ATOM 692 C CA . LYS A 1 92 ? -30.779 39.144 -3.374 1.00 51.53 92 LYS A CA 1
ATOM 693 C C . LYS A 1 92 ? -30.374 37.917 -2.549 1.00 51.53 92 LYS A C 1
ATOM 695 O O . LYS A 1 92 ? -29.195 37.624 -2.385 1.00 51.53 92 LYS A O 1
ATOM 700 N N . THR A 1 93 ? -31.360 37.090 -2.181 1.00 46.44 93 THR A N 1
ATOM 701 C CA . THR A 1 93 ? -31.279 35.607 -2.267 1.00 46.44 93 THR A CA 1
ATOM 702 C C . THR A 1 93 ? -32.647 34.944 -2.008 1.00 46.44 93 THR A C 1
ATOM 704 O O . THR A 1 93 ? -32.780 34.090 -1.137 1.00 46.44 93 THR A O 1
ATOM 707 N N . GLU A 1 94 ? -33.693 35.314 -2.755 1.00 52.81 94 GLU A N 1
ATOM 708 C CA . GLU A 1 94 ? -35.033 34.714 -2.564 1.00 52.81 94 GLU A CA 1
ATOM 709 C C . GLU A 1 94 ? -35.326 33.484 -3.450 1.00 52.81 94 GLU A C 1
ATOM 711 O O . GLU A 1 94 ? -36.208 32.694 -3.123 1.00 52.81 94 GLU A O 1
ATOM 716 N N . ASP A 1 95 ? -34.521 33.189 -4.476 1.00 53.41 95 ASP A N 1
ATOM 717 C CA . ASP A 1 95 ? -34.895 32.145 -5.452 1.00 53.41 95 ASP A CA 1
ATOM 718 C C . ASP A 1 95 ? -34.393 30.718 -5.157 1.00 53.41 95 ASP A C 1
ATOM 720 O O . ASP A 1 95 ? -34.759 29.773 -5.852 1.00 53.41 95 ASP A O 1
ATOM 724 N N . ALA A 1 96 ? -33.587 30.498 -4.113 1.00 56.06 96 ALA A N 1
ATOM 725 C CA . ALA A 1 96 ? -32.992 29.174 -3.855 1.00 56.06 96 ALA A CA 1
ATOM 726 C C . ALA A 1 96 ? -33.763 28.287 -2.851 1.00 56.06 96 ALA A C 1
ATOM 728 O O . ALA A 1 96 ? -33.421 27.114 -2.698 1.00 56.06 96 ALA A O 1
ATOM 729 N N . ASN A 1 97 ? -34.790 28.812 -2.166 1.00 54.81 97 ASN A N 1
ATOM 730 C CA . ASN A 1 97 ? -35.547 28.089 -1.124 1.00 54.81 97 ASN A CA 1
ATOM 731 C C . ASN A 1 97 ? -37.025 27.815 -1.470 1.00 54.81 97 ASN A C 1
ATOM 733 O O . ASN A 1 97 ? -37.721 27.168 -0.684 1.00 54.81 97 ASN A O 1
ATOM 737 N N . GLN A 1 98 ? -37.482 28.223 -2.658 1.00 58.09 98 GLN A N 1
ATOM 738 C CA . GLN A 1 98 ? -38.855 28.037 -3.151 1.00 58.09 98 GLN A CA 1
ATOM 739 C C . GLN A 1 98 ? -39.415 26.598 -3.012 1.00 58.09 98 GLN A C 1
ATOM 741 O O . GLN A 1 98 ? -40.511 26.450 -2.468 1.00 58.09 98 GLN A O 1
ATOM 746 N N . PRO A 1 99 ? -38.700 25.503 -3.366 1.00 61.28 99 PRO A N 1
ATOM 747 C CA . PRO A 1 99 ? -39.299 24.164 -3.288 1.00 61.28 99 PRO A CA 1
ATOM 748 C C . PRO A 1 99 ? -39.508 23.672 -1.846 1.00 61.28 99 PRO A C 1
ATOM 750 O O . PRO A 1 99 ? -40.340 22.801 -1.602 1.00 61.28 99 PRO A O 1
ATOM 753 N N . PHE A 1 100 ? -38.767 24.217 -0.874 1.00 72.06 100 PHE A N 1
ATOM 754 C CA . PHE A 1 100 ? -38.894 23.815 0.528 1.00 72.06 100 PHE A CA 1
ATOM 755 C C . PHE A 1 100 ? -40.042 24.542 1.235 1.00 72.06 100 PHE A C 1
ATOM 757 O O . PHE A 1 100 ? -40.732 23.923 2.046 1.00 72.06 100 PHE A O 1
ATOM 764 N N . LEU A 1 101 ? -40.283 25.818 0.906 1.00 74.19 101 LEU A N 1
ATOM 765 C CA . LEU A 1 101 ? -41.445 26.551 1.420 1.00 74.19 101 LEU A CA 1
ATOM 766 C C . LEU A 1 101 ? -42.755 25.965 0.883 1.00 74.19 101 LEU A C 1
ATOM 768 O O . LEU A 1 101 ? -43.654 25.684 1.672 1.00 74.19 101 LEU A O 1
ATOM 772 N N . GLN A 1 102 ? -42.814 25.651 -0.412 1.00 73.00 102 GLN A N 1
ATOM 773 C CA . GLN A 1 102 ? -44.007 25.072 -1.035 1.00 73.00 102 GLN A CA 1
ATOM 774 C C . GLN A 1 102 ? -44.366 23.700 -0.436 1.00 73.00 102 GLN A C 1
ATOM 776 O O . GLN A 1 102 ? -45.530 23.398 -0.177 1.00 73.00 102 GLN A O 1
ATOM 781 N N . GLN A 1 103 ? -43.357 22.878 -0.119 1.00 74.12 103 GLN A N 1
ATOM 782 C CA . GLN A 1 103 ? -43.571 21.597 0.556 1.00 74.12 103 GLN A CA 1
ATOM 783 C C . GLN A 1 103 ? -44.054 21.766 2.007 1.00 74.12 103 GLN A C 1
ATOM 785 O O . GLN A 1 103 ? -44.868 20.969 2.475 1.00 74.12 103 GLN A O 1
ATOM 790 N N . GLN A 1 104 ? -43.585 22.789 2.729 1.00 81.50 104 GLN A N 1
ATOM 791 C CA . GLN A 1 104 ? -44.086 23.084 4.075 1.00 81.50 104 GLN A CA 1
ATOM 792 C C . GLN A 1 104 ? -45.535 23.569 4.059 1.00 81.50 104 GLN A C 1
ATOM 794 O O . GLN A 1 104 ? -46.317 23.157 4.916 1.00 81.50 104 GLN A O 1
ATOM 799 N N . GLU A 1 105 ? -45.900 24.411 3.096 1.00 81.62 105 GLU A N 1
ATOM 800 C CA . GLU A 1 105 ? -47.276 24.878 2.914 1.00 81.62 105 GLU A CA 1
ATOM 801 C C . GLU A 1 105 ? -48.213 23.725 2.553 1.00 81.62 105 GLU A C 1
ATOM 803 O O . GLU A 1 105 ? -49.294 23.611 3.126 1.00 81.62 105 GLU A O 1
ATOM 808 N N . TRP A 1 106 ? -47.760 22.791 1.714 1.00 75.94 106 TRP A N 1
ATOM 809 C CA . TRP A 1 106 ? -48.543 21.610 1.354 1.00 75.94 106 TRP A CA 1
ATOM 810 C C . TRP A 1 106 ? -48.783 20.660 2.539 1.00 75.94 106 TRP A C 1
ATOM 812 O O . TRP A 1 106 ? -49.884 20.142 2.712 1.00 75.94 106 TRP A O 1
ATOM 822 N N . VAL A 1 107 ? -47.787 20.472 3.414 1.00 79.00 107 VAL A N 1
ATOM 823 C CA . VAL A 1 107 ? -47.953 19.677 4.647 1.00 79.00 107 VAL A CA 1
ATOM 824 C C . VAL A 1 107 ? -48.903 20.365 5.630 1.00 79.00 107 VAL A C 1
ATOM 826 O O . VAL A 1 107 ? -49.740 19.693 6.230 1.00 79.00 107 VAL A O 1
ATOM 829 N N . LYS A 1 108 ? -48.808 21.693 5.781 1.00 80.62 108 LYS A N 1
ATOM 830 C CA . LYS A 1 108 ? -49.749 22.469 6.605 1.00 80.62 108 LYS A CA 1
ATOM 831 C C . LYS A 1 108 ? -51.174 22.367 6.064 1.00 80.62 108 LYS A C 1
ATOM 833 O O . LYS A 1 108 ? -52.091 22.174 6.850 1.00 80.62 108 LYS A O 1
ATOM 838 N N . PHE A 1 109 ? -51.342 22.408 4.744 1.00 76.75 109 PHE A N 1
ATOM 839 C CA . PHE A 1 109 ? -52.634 22.233 4.086 1.00 76.75 109 PHE A CA 1
ATOM 840 C C . PHE A 1 109 ? -53.227 20.835 4.329 1.00 76.75 109 PHE A C 1
ATOM 842 O O . PHE A 1 109 ? -54.394 20.711 4.685 1.00 76.75 109 PHE A O 1
ATOM 849 N N . GLN A 1 110 ? -52.425 19.768 4.242 1.00 73.56 110 GLN A N 1
ATOM 850 C CA . GLN A 1 110 ? -52.893 18.417 4.589 1.00 73.56 110 GLN A CA 1
ATOM 851 C C . GLN A 1 110 ? -53.308 18.291 6.061 1.00 73.56 110 GLN A C 1
ATOM 853 O O . GLN A 1 110 ? -54.282 17.607 6.366 1.00 73.56 110 GLN A O 1
ATOM 858 N N . GLN A 1 111 ? -52.592 18.962 6.966 1.00 72.38 111 GLN A N 1
ATOM 859 C CA . GLN A 1 111 ? -52.938 19.016 8.389 1.00 72.38 111 GLN A CA 1
ATOM 860 C C . GLN A 1 111 ? -54.149 19.912 8.675 1.00 72.38 111 GLN A C 1
ATOM 862 O O . GLN A 1 111 ? -54.824 19.698 9.671 1.00 72.38 111 GLN A O 1
ATOM 867 N N . SER A 1 112 ? -54.453 20.896 7.826 1.00 76.69 112 SER A N 1
ATOM 868 C CA . SER A 1 112 ? -55.668 21.707 7.961 1.00 76.69 112 SER A CA 1
ATOM 869 C C . SER A 1 112 ? -56.898 21.056 7.323 1.00 76.69 112 SER A C 1
ATOM 871 O O . SER A 1 112 ? -58.014 21.386 7.704 1.00 76.69 112 SER A O 1
ATOM 873 N N . ILE A 1 113 ? -56.718 20.138 6.363 1.00 66.12 113 ILE A N 1
ATOM 874 C CA . ILE A 1 113 ? -57.813 19.342 5.777 1.00 66.12 113 ILE A CA 1
ATOM 875 C C . ILE A 1 113 ? -58.208 18.169 6.681 1.00 66.12 113 ILE A C 1
ATOM 877 O O . ILE A 1 113 ? -59.275 17.591 6.479 1.00 66.12 113 ILE A O 1
ATOM 881 N N . SER A 1 114 ? -57.405 17.796 7.687 1.00 57.00 114 SER A N 1
ATOM 882 C CA . SER A 1 114 ? -57.885 16.855 8.700 1.00 57.00 114 SER A CA 1
ATOM 883 C C . SER A 1 114 ? -58.996 17.527 9.506 1.00 57.00 114 SER A C 1
ATOM 885 O O . SER A 1 114 ? -58.741 18.247 10.467 1.00 57.00 114 SER A O 1
ATOM 887 N N . VAL A 1 115 ? -60.225 17.325 9.034 1.00 49.47 115 VAL A N 1
ATOM 888 C CA . VAL A 1 115 ? -61.470 17.784 9.635 1.00 49.47 115 VAL A CA 1
ATOM 889 C C . VAL A 1 115 ? -61.585 17.153 11.013 1.00 49.47 115 VAL A C 1
ATOM 891 O O . VAL A 1 115 ? -61.645 15.927 11.150 1.00 49.47 115 VAL A O 1
ATOM 894 N N . ASP A 1 116 ? -61.612 18.011 12.025 1.00 51.81 116 ASP A N 1
ATOM 895 C CA . ASP A 1 116 ? -61.889 17.644 13.404 1.00 51.81 116 ASP A CA 1
ATOM 896 C C . ASP A 1 116 ? -63.343 17.146 13.463 1.00 51.81 116 ASP A C 1
ATOM 898 O O . ASP A 1 116 ? -64.290 17.927 13.371 1.00 51.81 116 ASP A O 1
ATOM 902 N N . GLY A 1 117 ? -63.525 15.821 13.457 1.00 50.97 117 GLY A N 1
ATOM 903 C CA . GLY A 1 117 ? -64.851 15.195 13.485 1.00 50.97 117 GLY A CA 1
ATOM 904 C C . GLY A 1 117 ? -65.048 13.940 12.633 1.00 50.97 117 GLY A C 1
ATOM 905 O O . GLY A 1 117 ? -66.067 13.275 12.802 1.00 50.97 117 GLY A O 1
ATOM 906 N N . PHE A 1 118 ? -64.109 13.543 11.763 1.00 42.12 118 PHE A N 1
ATOM 907 C CA . PHE A 1 118 ? -64.242 12.264 11.048 1.00 42.12 118 PHE A CA 1
ATOM 908 C C . PHE A 1 118 ? -63.622 11.113 11.855 1.00 42.12 118 PHE A C 1
ATOM 910 O O . PHE A 1 118 ? -62.455 10.755 11.696 1.00 42.12 118 PHE A O 1
ATOM 917 N N . GLN A 1 119 ? -64.429 10.524 12.745 1.00 51.94 119 GLN A N 1
ATOM 918 C CA . GLN A 1 119 ? -64.160 9.241 13.403 1.00 51.94 119 GLN A CA 1
ATOM 919 C C . GLN A 1 119 ? -64.203 8.090 12.383 1.00 51.94 119 GLN A C 1
ATOM 921 O O . GLN A 1 119 ? -65.057 7.210 12.424 1.00 51.94 119 GLN A O 1
ATOM 926 N N . THR A 1 120 ? -63.252 8.041 11.457 1.00 48.91 120 THR A N 1
ATOM 927 C CA . THR A 1 120 ? -62.858 6.751 10.891 1.00 48.91 120 THR A CA 1
ATOM 928 C C . THR A 1 120 ? -62.145 5.990 11.998 1.00 48.91 120 THR A C 1
ATOM 930 O O . THR A 1 120 ? -61.099 6.436 12.465 1.00 48.91 120 THR A O 1
ATOM 933 N N . GLY A 1 121 ? -62.718 4.862 12.429 1.00 45.53 121 GLY A N 1
ATOM 934 C CA . GLY A 1 121 ? -62.209 3.944 13.461 1.00 45.53 121 GLY A CA 1
ATOM 935 C C . GLY A 1 121 ? -60.867 3.276 13.136 1.00 45.53 121 GLY A C 1
ATOM 936 O O . GLY A 1 121 ? -60.633 2.122 13.483 1.00 45.53 121 GLY A O 1
ATOM 937 N N . GLN A 1 122 ? -59.968 3.987 12.467 1.00 42.22 122 GLN A N 1
ATOM 938 C CA . GLN A 1 122 ? -58.584 3.617 12.294 1.00 42.22 122 GLN A CA 1
ATOM 939 C C . GLN A 1 122 ? -57.794 4.272 13.427 1.00 42.22 122 GLN A C 1
ATOM 941 O O . GLN A 1 122 ? -57.266 5.375 13.307 1.00 42.22 122 GLN A O 1
ATOM 946 N N . VAL A 1 123 ? -57.726 3.569 14.558 1.00 44.56 123 VAL A N 1
ATOM 947 C CA . VAL A 1 123 ? -56.745 3.842 15.609 1.00 44.56 123 VAL A CA 1
ATOM 948 C C . VAL A 1 123 ? -55.368 3.774 14.952 1.00 44.56 123 VAL A C 1
ATOM 950 O O . VAL A 1 123 ? -54.816 2.697 14.725 1.00 44.56 123 VAL A O 1
ATOM 953 N N . THR A 1 124 ? -54.800 4.925 14.597 1.00 45.94 124 THR A N 1
ATOM 954 C CA . THR A 1 124 ? -53.416 4.993 14.150 1.00 45.94 124 THR A CA 1
ATOM 955 C C . THR A 1 124 ? -52.522 4.731 15.356 1.00 45.94 124 THR A C 1
ATOM 957 O O . THR A 1 124 ? -52.022 5.649 16.000 1.00 45.94 124 THR A O 1
ATOM 960 N N . THR A 1 125 ? -52.216 3.460 15.597 1.00 46.78 125 THR A N 1
ATOM 961 C CA . THR A 1 125 ? -51.045 3.002 16.366 1.00 46.78 125 THR A CA 1
ATOM 962 C C . THR A 1 125 ? -49.713 3.501 15.766 1.00 46.78 125 THR A C 1
ATOM 964 O O . THR A 1 125 ? -48.634 3.259 16.306 1.00 46.78 125 THR A O 1
ATOM 967 N N . ALA A 1 126 ? -49.761 4.265 14.669 1.00 45.91 126 ALA A N 1
ATOM 968 C CA . ALA A 1 126 ? -48.625 4.866 13.982 1.00 45.91 126 ALA A CA 1
ATOM 969 C C . ALA A 1 126 ? -47.925 6.008 14.751 1.00 45.91 126 ALA A C 1
ATOM 971 O O . ALA A 1 126 ? -46.810 6.383 14.380 1.00 45.91 126 ALA A O 1
ATOM 972 N N . THR A 1 127 ? -48.497 6.546 15.834 1.00 47.66 127 THR A N 1
ATOM 973 C CA . THR A 1 127 ? -47.802 7.540 16.678 1.00 47.66 127 THR A CA 1
ATOM 974 C C . THR A 1 127 ? -46.878 6.913 17.729 1.00 47.66 127 THR A C 1
ATOM 976 O O . THR A 1 127 ? -45.956 7.589 18.188 1.00 47.66 127 THR A O 1
ATOM 979 N N . VAL A 1 128 ? -47.016 5.617 18.039 1.00 50.31 128 VAL A N 1
ATOM 980 C CA . VAL A 1 128 ? -46.215 4.951 19.089 1.00 50.31 128 VAL A CA 1
ATOM 981 C C . VAL A 1 128 ? -44.829 4.509 18.600 1.00 50.31 128 VAL A C 1
ATOM 983 O O . VAL A 1 128 ? -43.906 4.363 19.398 1.00 50.31 128 VAL A O 1
ATOM 986 N N . LEU A 1 129 ? -44.597 4.385 17.289 1.00 49.66 129 LEU A N 1
ATOM 987 C CA . LEU A 1 129 ? -43.300 3.944 16.757 1.00 49.66 129 LEU A CA 1
ATOM 988 C C . LEU A 1 129 ? -42.809 4.820 15.600 1.00 49.66 129 LEU A C 1
ATOM 990 O O . LEU A 1 129 ? -42.420 4.324 14.539 1.00 49.66 129 LEU A O 1
ATOM 994 N N . LYS A 1 130 ? -42.707 6.142 15.813 1.00 56.84 130 LYS A N 1
ATOM 995 C CA . LYS A 1 130 ? -41.766 6.940 15.007 1.00 56.84 130 LYS A CA 1
ATOM 996 C C . LYS A 1 130 ? -40.405 6.246 15.101 1.00 56.84 130 LYS A C 1
ATOM 998 O O . LYS A 1 130 ? -39.884 6.080 16.204 1.00 56.84 130 LYS A O 1
ATOM 1003 N N . LYS A 1 131 ? -39.839 5.816 13.961 1.00 57.44 131 LYS A N 1
ATOM 1004 C CA . LYS A 1 131 ? -38.484 5.240 13.829 1.00 57.44 131 LYS A CA 1
ATOM 1005 C C . LYS A 1 131 ? -37.457 6.260 14.331 1.00 57.44 131 LYS A C 1
ATOM 1007 O O . LYS A 1 131 ? -36.799 6.949 13.558 1.00 57.44 131 LYS A O 1
ATOM 1012 N N . GLY A 1 132 ? -37.333 6.359 15.649 1.00 57.72 132 GLY A N 1
ATOM 1013 C CA . GLY A 1 132 ? -36.337 7.163 16.318 1.00 57.72 132 GLY A CA 1
ATOM 1014 C C . GLY A 1 132 ? -34.966 6.689 15.874 1.00 57.72 132 GLY A C 1
ATOM 1015 O O . GLY A 1 132 ? -34.723 5.490 15.695 1.00 57.72 132 GLY A O 1
ATOM 1016 N N . ARG A 1 133 ? -34.076 7.653 15.670 1.00 57.59 133 ARG A N 1
ATOM 1017 C CA . ARG A 1 133 ? -32.681 7.464 15.283 1.00 57.59 133 ARG A CA 1
ATOM 1018 C C . ARG A 1 133 ? -31.909 6.846 16.460 1.00 57.59 133 ARG A C 1
ATOM 1020 O O . ARG A 1 133 ? -31.109 7.498 17.111 1.00 57.59 133 ARG A O 1
ATOM 1027 N N . GLY A 1 134 ? -32.202 5.590 16.769 1.00 58.12 134 GLY A N 1
ATOM 1028 C CA . GLY A 1 134 ? -31.601 4.803 17.836 1.00 58.12 134 GLY A CA 1
ATOM 1029 C C . GLY A 1 134 ? -31.568 3.349 17.388 1.00 58.12 134 GLY A C 1
ATOM 1030 O O . GLY A 1 134 ? -32.586 2.808 16.955 1.00 58.12 134 GLY A O 1
ATOM 1031 N N . GLY A 1 135 ? -30.384 2.734 17.406 1.00 78.56 135 GLY A N 1
ATOM 1032 C CA . GLY A 1 135 ? -30.197 1.343 16.982 1.00 78.56 135 GLY A CA 1
ATOM 1033 C C . GLY A 1 135 ? -31.028 0.344 17.803 1.00 78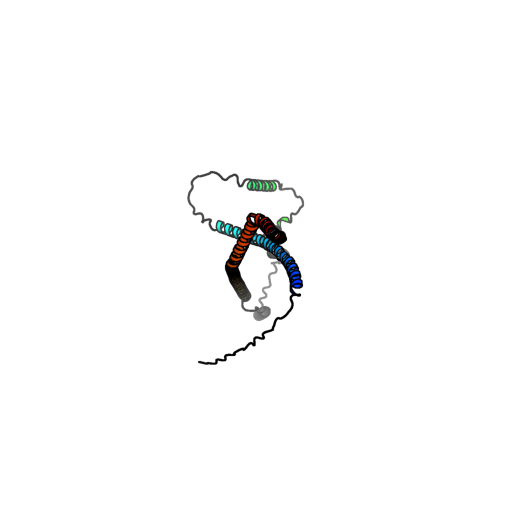.56 135 GLY A C 1
ATOM 1034 O O . GLY A 1 135 ? -31.705 0.720 18.759 1.00 78.56 135 GLY A O 1
ATOM 1035 N N . LYS A 1 136 ? -30.943 -0.953 17.462 1.00 74.00 136 LYS A N 1
ATOM 1036 C CA . LYS A 1 136 ? -31.728 -2.043 18.090 1.00 74.00 136 LYS A CA 1
ATOM 1037 C C . LYS A 1 136 ? -31.756 -1.994 19.630 1.00 74.00 136 LYS A C 1
ATOM 1039 O O . LYS A 1 136 ? -32.785 -2.274 20.230 1.00 74.00 136 LYS A O 1
ATOM 1044 N N . GLN A 1 137 ? -30.661 -1.579 20.271 1.00 73.88 137 GLN A N 1
ATOM 1045 C CA . GLN A 1 137 ? -30.565 -1.497 21.733 1.00 73.88 137 GLN A CA 1
ATOM 1046 C C . GLN A 1 137 ? -31.414 -0.372 22.355 1.00 73.88 137 GLN A C 1
ATOM 1048 O O . GLN A 1 137 ? -31.927 -0.537 23.457 1.00 73.88 137 GLN A O 1
ATOM 1053 N N . ALA A 1 138 ? -31.589 0.757 21.661 1.00 74.69 138 ALA A N 1
ATOM 1054 C CA . ALA A 1 138 ? -32.416 1.864 22.145 1.00 74.69 138 ALA A CA 1
ATOM 1055 C C . ALA A 1 138 ? -33.914 1.538 22.052 1.00 74.69 138 ALA A C 1
ATOM 1057 O O . ALA A 1 138 ? -34.682 1.955 22.913 1.00 74.69 138 ALA A O 1
ATOM 1058 N N . ARG A 1 139 ? -34.315 0.752 21.042 1.00 73.94 139 ARG A N 1
ATOM 1059 C CA . ARG A 1 139 ? -35.693 0.252 20.909 1.00 73.94 139 ARG A CA 1
ATOM 1060 C C . ARG A 1 139 ? -36.051 -0.698 22.047 1.00 73.94 139 ARG A C 1
ATOM 1062 O O . ARG A 1 139 ? -37.021 -0.453 22.746 1.00 73.94 139 ARG A O 1
ATOM 1069 N N . ARG A 1 140 ? -35.171 -1.664 22.328 1.00 79.75 140 ARG A N 1
ATOM 1070 C CA . ARG A 1 140 ? -35.375 -2.644 23.404 1.00 79.75 140 ARG A CA 1
ATOM 1071 C C . ARG A 1 140 ? -35.488 -2.009 24.799 1.00 79.75 140 ARG A C 1
ATOM 1073 O O . ARG A 1 140 ? -36.216 -2.516 25.638 1.00 79.75 140 ARG A O 1
ATOM 1080 N N . ARG A 1 141 ? -34.779 -0.898 25.055 1.00 79.19 141 ARG A N 1
ATOM 1081 C CA . ARG A 1 141 ? -34.910 -0.145 26.320 1.00 79.19 141 ARG A CA 1
ATOM 1082 C C . ARG A 1 141 ? -36.259 0.558 26.447 1.00 79.19 141 ARG A C 1
ATOM 1084 O O . ARG A 1 141 ? -36.866 0.469 27.501 1.00 79.19 141 ARG A O 1
ATOM 1091 N N . LYS A 1 142 ? -36.731 1.204 25.377 1.00 78.19 142 LYS A N 1
ATOM 1092 C CA . LYS A 1 142 ? -38.047 1.859 25.375 1.00 78.19 142 LYS A CA 1
ATOM 1093 C C . LYS A 1 142 ? -39.195 0.864 25.512 1.00 78.19 142 LYS A C 1
ATOM 1095 O O . LYS A 1 142 ? -40.148 1.150 26.219 1.00 78.19 142 LYS A O 1
ATOM 1100 N N . GLU A 1 143 ? -39.089 -0.291 24.860 1.00 79.50 143 GLU A N 1
ATOM 1101 C CA . GLU A 1 143 ? -40.070 -1.375 24.990 1.00 79.50 143 GLU A CA 1
ATOM 1102 C C . GLU A 1 143 ? -40.126 -1.909 26.429 1.00 79.50 143 GLU A C 1
ATOM 1104 O O . GLU A 1 143 ? -41.215 -2.068 26.967 1.00 79.50 143 GLU A O 1
ATOM 1109 N N . MET A 1 144 ? -38.975 -2.100 27.090 1.00 78.31 144 MET A N 1
ATOM 1110 C CA . MET A 1 144 ? -38.950 -2.471 28.513 1.00 78.31 144 MET A CA 1
ATOM 1111 C C . MET A 1 144 ? -39.539 -1.395 29.431 1.00 78.31 144 MET A C 1
ATOM 1113 O O . MET A 1 144 ? -40.242 -1.732 30.374 1.00 78.31 144 MET A O 1
ATOM 1117 N N . GLU A 1 145 ? -39.235 -0.115 29.201 1.00 77.56 145 GLU A N 1
ATOM 1118 C CA . GLU A 1 145 ? -39.780 0.973 30.025 1.00 77.56 145 GLU A CA 1
ATOM 1119 C C . GLU A 1 145 ? -41.300 1.092 29.876 1.00 77.56 145 GLU A C 1
ATOM 1121 O O . GLU A 1 145 ? -41.992 1.273 30.873 1.00 77.56 145 GLU A O 1
ATOM 1126 N N . LEU A 1 146 ? -41.824 0.927 28.658 1.00 77.00 146 LEU A N 1
ATOM 1127 C CA . LEU A 1 146 ? -43.266 0.895 28.407 1.00 77.00 146 LEU A CA 1
ATOM 1128 C C . LEU A 1 146 ? -43.942 -0.306 29.071 1.00 77.00 146 LEU A C 1
ATOM 1130 O O . LEU A 1 146 ? -44.966 -0.127 29.721 1.00 77.00 146 LEU A O 1
ATOM 1134 N N . ALA A 1 147 ? -43.348 -1.498 28.964 1.00 76.19 147 ALA A N 1
ATOM 1135 C CA . ALA A 1 147 ? -43.869 -2.692 29.627 1.00 76.19 147 ALA A CA 1
ATOM 1136 C C . ALA A 1 147 ? -43.895 -2.524 31.156 1.00 76.19 147 ALA A C 1
ATOM 1138 O O . ALA A 1 147 ? -44.888 -2.847 31.796 1.00 76.19 147 ALA A O 1
ATOM 1139 N N . LYS A 1 148 ? -42.842 -1.933 31.734 1.00 74.94 148 LYS A N 1
ATOM 1140 C CA . LYS A 1 148 ? -42.760 -1.679 33.177 1.00 74.94 148 LYS A CA 1
ATOM 1141 C C . LYS A 1 148 ? -43.794 -0.658 33.659 1.00 74.94 148 LYS A C 1
ATOM 1143 O O . LYS A 1 148 ? -44.302 -0.794 34.765 1.00 74.94 148 LYS A O 1
ATOM 1148 N N . LEU A 1 149 ? -44.096 0.357 32.848 1.00 64.12 149 LEU A N 1
ATOM 1149 C CA . LEU A 1 149 ? -45.130 1.345 33.167 1.00 64.12 149 LEU A CA 1
ATOM 1150 C C . LEU A 1 149 ? -46.535 0.735 33.130 1.00 64.12 149 LEU A C 1
ATOM 1152 O O . LEU A 1 149 ? -47.333 1.042 34.011 1.00 64.12 149 LEU A O 1
ATOM 1156 N N . GLN A 1 150 ? -46.811 -0.150 32.166 1.00 62.97 150 GLN A N 1
ATOM 1157 C CA . GLN A 1 150 ? -48.076 -0.890 32.117 1.00 62.97 150 GLN A CA 1
ATOM 1158 C C . GLN A 1 150 ? -48.228 -1.823 33.325 1.00 62.97 150 GLN A C 1
ATOM 1160 O O . GLN A 1 150 ? -49.266 -1.813 33.971 1.00 62.97 150 GLN A O 1
ATOM 1165 N N . GLU A 1 151 ? -47.172 -2.543 33.703 1.00 60.78 151 GLU A N 1
ATOM 1166 C CA . GLU A 1 151 ? -47.195 -3.456 34.854 1.00 60.78 151 GLU A CA 1
ATOM 1167 C C . GLU A 1 151 ? -47.342 -2.718 36.201 1.00 60.78 151 GLU A C 1
ATOM 1169 O O . GLU A 1 151 ? -47.970 -3.220 37.127 1.00 60.78 151 GLU A O 1
ATOM 1174 N N . SER A 1 152 ? -46.833 -1.485 36.314 1.00 56.03 152 SER A N 1
ATOM 1175 C CA . SER A 1 152 ? -47.033 -0.646 37.508 1.00 56.03 152 SER A CA 1
ATOM 1176 C C . SER A 1 152 ? -48.423 -0.011 37.621 1.00 56.03 152 SER A C 1
ATOM 1178 O O . SER A 1 152 ? -48.733 0.558 38.664 1.00 56.03 152 SER A O 1
ATOM 1180 N N . GLN A 1 153 ? -49.243 -0.074 36.570 1.00 55.62 153 GLN A N 1
ATOM 1181 C CA . GLN A 1 153 ? -50.586 0.509 36.564 1.00 55.62 153 GLN A CA 1
ATOM 1182 C C . GLN A 1 153 ? -51.651 -0.469 37.094 1.00 55.62 153 GLN A C 1
ATOM 1184 O O . GLN A 1 153 ? -52.677 -0.019 37.597 1.00 55.62 153 GLN A O 1
ATOM 1189 N N . ASP A 1 154 ? -51.363 -1.776 37.072 1.00 49.84 154 ASP A N 1
ATOM 1190 C CA . ASP A 1 154 ? -52.244 -2.839 37.583 1.00 49.84 154 ASP A CA 1
ATOM 1191 C C . ASP A 1 154 ? -51.999 -3.184 39.066 1.00 49.84 154 ASP A C 1
ATOM 1193 O O . ASP A 1 154 ? -52.757 -3.942 39.669 1.00 49.84 154 ASP A O 1
ATOM 1197 N N . VAL A 1 155 ? -50.972 -2.602 39.696 1.00 50.94 155 VAL A N 1
ATOM 1198 C CA . VAL A 1 155 ? -50.757 -2.705 41.146 1.00 50.94 155 VAL A CA 1
ATOM 1199 C C . VAL A 1 155 ? -51.358 -1.471 41.813 1.00 50.94 155 VAL A C 1
ATOM 1201 O O . VAL A 1 155 ? -50.656 -0.545 42.220 1.00 50.94 155 VAL A O 1
ATOM 1204 N N . THR A 1 156 ? -52.685 -1.447 41.934 1.00 46.97 156 THR A N 1
ATOM 1205 C CA . THR A 1 156 ? -53.371 -0.575 42.892 1.00 46.97 156 THR A CA 1
ATOM 1206 C C . THR A 1 156 ? -52.970 -1.013 44.298 1.00 46.97 156 THR A C 1
ATOM 1208 O O . THR A 1 156 ? -53.590 -1.885 44.904 1.00 46.97 156 THR A O 1
ATOM 1211 N N . VAL A 1 157 ? -51.875 -0.443 44.800 1.00 51.88 157 VAL A N 1
ATOM 1212 C CA . VAL A 1 157 ? -51.504 -0.526 46.210 1.00 51.88 157 VAL A CA 1
ATOM 1213 C C . VAL A 1 157 ? -52.607 0.190 46.981 1.00 51.88 157 VAL A C 1
ATOM 1215 O O . VAL A 1 157 ? -52.710 1.412 46.924 1.00 51.88 157 VAL A O 1
ATOM 1218 N N . ASN A 1 158 ? -53.451 -0.575 47.669 1.00 46.97 158 ASN A N 1
ATOM 1219 C CA . ASN A 1 158 ? -54.352 -0.060 48.692 1.00 46.97 158 ASN A CA 1
ATOM 1220 C C . ASN A 1 158 ? -53.492 0.609 49.776 1.00 46.97 158 ASN A C 1
ATOM 1222 O O . ASN A 1 158 ? -52.948 -0.057 50.651 1.00 46.97 158 ASN A O 1
ATOM 1226 N N . THR A 1 159 ? -53.320 1.927 49.702 1.00 52.12 159 THR A N 1
ATOM 1227 C CA . THR A 1 159 ? -52.507 2.719 50.641 1.00 52.12 159 THR A CA 1
ATOM 1228 C C . THR A 1 159 ? -53.216 3.026 51.965 1.00 52.12 159 THR A C 1
ATOM 1230 O O . THR A 1 159 ? -52.802 3.943 52.666 1.00 52.12 159 THR A O 1
ATOM 1233 N N . ASP A 1 160 ? -54.246 2.254 52.326 1.00 48.56 160 ASP A N 1
ATOM 1234 C CA . ASP A 1 160 ? -55.032 2.442 53.556 1.00 48.56 160 ASP A CA 1
ATOM 1235 C C . ASP A 1 160 ? -54.873 1.297 54.570 1.00 48.56 160 ASP A C 1
ATOM 1237 O O . ASP A 1 160 ? -55.476 1.320 55.645 1.00 48.56 160 ASP A O 1
ATOM 1241 N N . GLU A 1 161 ? -53.998 0.323 54.306 1.00 54.56 161 GLU A N 1
ATOM 1242 C CA . GLU A 1 161 ? -53.548 -0.599 55.349 1.00 54.56 161 GLU A CA 1
ATOM 1243 C C . GLU A 1 161 ? -52.457 0.075 56.178 1.00 54.56 161 GLU A C 1
ATOM 1245 O O . GLU A 1 161 ? -51.254 0.007 55.929 1.00 54.56 161 GLU A O 1
ATOM 1250 N N . LYS A 1 162 ? -52.944 0.792 57.188 1.00 52.31 162 LYS A N 1
ATOM 1251 C CA . LYS A 1 162 ? -52.212 1.286 58.346 1.00 52.31 162 LYS A CA 1
ATOM 1252 C C . LYS A 1 162 ? -51.375 0.135 58.907 1.00 52.31 162 LYS A C 1
ATOM 1254 O O . LYS A 1 162 ? -51.895 -0.692 59.653 1.00 52.31 162 LYS A O 1
ATOM 1259 N N . PHE A 1 163 ? -50.097 0.067 58.527 1.00 57.72 163 PHE A N 1
ATOM 1260 C CA . PHE A 1 163 ? -49.150 -0.873 59.119 1.00 57.72 163 PHE A CA 1
ATOM 1261 C C . PHE A 1 163 ? -49.312 -0.787 60.641 1.00 57.72 163 PHE A C 1
ATOM 1263 O O . PHE A 1 163 ? -49.155 0.313 61.192 1.00 57.72 163 PHE A O 1
ATOM 1270 N N . PRO A 1 164 ? -49.668 -1.881 61.343 1.00 57.66 164 PRO A N 1
ATOM 1271 C CA . PRO A 1 164 ? -49.604 -1.857 62.787 1.00 57.66 164 PRO A CA 1
ATOM 1272 C C . PRO A 1 164 ? -48.169 -1.470 63.122 1.00 57.66 164 PRO A C 1
ATOM 1274 O O . PRO A 1 164 ? -47.224 -2.010 62.543 1.00 57.66 164 PRO A O 1
ATOM 1277 N N . ALA A 1 165 ? -48.001 -0.492 64.010 1.00 61.72 165 ALA A N 1
ATOM 1278 C CA . ALA A 1 165 ? -46.704 -0.177 64.580 1.00 61.72 165 ALA A CA 1
ATOM 1279 C C . ALA A 1 165 ? -46.293 -1.355 65.474 1.00 61.72 165 ALA A C 1
ATOM 1281 O O . ALA A 1 165 ? -46.270 -1.242 66.697 1.00 61.72 165 ALA A O 1
ATOM 1282 N N . ILE A 1 166 ? -46.010 -2.504 64.860 1.00 63.75 166 ILE A N 1
ATOM 1283 C CA . ILE A 1 166 ? -45.248 -3.586 65.451 1.00 63.75 166 ILE A CA 1
ATOM 1284 C C . ILE A 1 166 ? -43.860 -2.983 65.582 1.00 63.75 166 ILE A C 1
ATOM 1286 O O . ILE A 1 166 ? -43.033 -3.015 64.673 1.00 63.75 166 ILE A O 1
ATOM 1290 N N . ARG A 1 167 ? -43.661 -2.285 66.697 1.00 71.56 167 ARG A N 1
ATOM 1291 C CA . ARG A 1 167 ? -42.333 -1.955 67.173 1.00 71.56 167 ARG A CA 1
ATOM 1292 C C . ARG A 1 167 ? -41.730 -3.304 67.514 1.00 71.56 167 ARG A C 1
ATOM 1294 O O . ARG A 1 167 ? -42.044 -3.859 68.563 1.00 71.56 167 ARG A O 1
ATOM 1301 N N . TYR A 1 168 ? -40.973 -3.856 66.572 1.00 77.88 168 TYR A N 1
ATOM 1302 C CA . TYR A 1 168 ? -40.171 -5.040 66.819 1.00 77.88 168 TYR A CA 1
ATOM 1303 C C . TYR A 1 168 ? -39.371 -4.815 68.097 1.00 77.88 168 TYR A C 1
ATOM 1305 O O . TYR A 1 168 ? -38.926 -3.692 68.377 1.00 77.88 168 TYR A O 1
ATOM 1313 N N . SER A 1 169 ? -39.230 -5.866 68.898 1.00 86.44 169 SER A N 1
ATOM 1314 C CA . SER A 1 169 ? -38.309 -5.801 70.025 1.00 86.44 169 SER A CA 1
ATOM 1315 C C . SER A 1 169 ? -36.901 -5.518 69.490 1.00 86.44 169 SER A C 1
ATOM 1317 O O . SER A 1 169 ? -36.584 -5.807 68.330 1.00 86.44 169 SER A O 1
ATOM 1319 N N . GLN A 1 170 ? -36.036 -4.915 70.302 1.00 88.19 170 GLN A N 1
ATOM 1320 C CA . GLN A 1 170 ? -34.692 -4.569 69.841 1.00 88.19 170 GLN A CA 1
ATOM 1321 C C . GLN A 1 170 ? -33.919 -5.814 69.361 1.00 88.19 170 GLN A C 1
ATOM 1323 O O . GLN A 1 170 ? -33.266 -5.763 68.323 1.00 88.19 170 GLN A O 1
ATOM 1328 N N . GLU A 1 171 ? -34.134 -6.957 70.017 1.00 89.62 171 GLU A N 1
ATOM 1329 C CA . GLU A 1 171 ? -33.586 -8.266 69.636 1.00 89.62 171 GLU A CA 1
ATOM 1330 C C . GLU A 1 171 ? -34.111 -8.769 68.281 1.00 89.62 171 GLU A C 1
ATOM 1332 O O . GLU A 1 171 ? -33.347 -9.255 67.448 1.00 89.62 171 GLU A O 1
ATOM 1337 N N . GLU A 1 172 ? -35.413 -8.627 68.015 1.00 86.56 172 GLU A N 1
ATOM 1338 C CA . GLU A 1 172 ? -35.994 -8.975 66.711 1.00 86.56 172 GLU A CA 1
ATOM 1339 C C . GLU A 1 172 ? -35.465 -8.064 65.604 1.00 86.56 172 GLU A C 1
ATOM 1341 O O . GLU A 1 172 ? -35.221 -8.512 64.484 1.00 86.56 172 GLU A O 1
ATOM 1346 N N . THR A 1 173 ? -35.242 -6.792 65.927 1.00 89.06 173 THR A N 1
ATOM 1347 C CA . THR A 1 173 ? -34.708 -5.806 64.985 1.00 89.06 173 THR A CA 1
ATOM 1348 C C . THR A 1 173 ? -33.267 -6.139 64.602 1.00 89.06 173 THR A C 1
ATOM 1350 O O . THR A 1 173 ? -32.923 -6.101 63.421 1.00 89.06 173 THR A O 1
ATOM 1353 N N . GLU A 1 174 ? -32.440 -6.512 65.581 1.00 92.56 174 GLU A N 1
ATOM 1354 C CA . GLU A 1 174 ? -31.061 -6.962 65.371 1.00 92.56 174 GLU A CA 1
ATOM 1355 C C . GLU A 1 174 ? -31.019 -8.254 64.551 1.00 92.56 174 GLU A C 1
ATOM 1357 O O . GLU A 1 174 ? -30.313 -8.320 63.545 1.00 92.56 174 GLU A O 1
ATOM 1362 N N . ARG A 1 175 ? -31.866 -9.235 64.882 1.00 93.44 175 ARG A N 1
ATOM 1363 C CA . ARG A 1 175 ? -31.963 -10.502 64.144 1.00 93.44 175 ARG A CA 1
ATOM 1364 C C . ARG A 1 175 ? -32.387 -10.304 62.685 1.00 93.44 175 ARG A C 1
ATOM 1366 O O . ARG A 1 175 ? -31.833 -10.939 61.787 1.00 93.44 175 ARG A O 1
ATOM 1373 N N . LEU A 1 176 ? -33.345 -9.411 62.430 1.00 91.62 176 LEU A N 1
ATOM 1374 C CA . LEU A 1 176 ? -33.775 -9.051 61.075 1.00 91.62 176 LEU A CA 1
ATOM 1375 C C . LEU A 1 176 ? -32.682 -8.293 60.311 1.00 91.62 176 LEU A C 1
ATOM 1377 O O . LEU A 1 176 ? -32.503 -8.533 59.117 1.00 91.62 176 LEU A O 1
ATOM 1381 N N . LEU A 1 177 ? -31.932 -7.413 60.980 1.00 93.50 177 LEU A N 1
ATOM 1382 C CA . LEU A 1 177 ? -30.783 -6.717 60.393 1.00 93.50 177 LEU A CA 1
ATOM 1383 C C . LEU A 1 177 ? -29.666 -7.691 60.012 1.00 93.50 177 LEU A C 1
ATOM 1385 O O . LEU A 1 177 ? -29.150 -7.608 58.900 1.00 93.50 177 LEU A O 1
ATOM 1389 N N . GLU A 1 178 ? -29.321 -8.637 60.883 1.00 95.75 178 GLU A N 1
ATOM 1390 C CA . GLU A 1 178 ? -28.332 -9.679 60.593 1.00 95.75 178 GLU A CA 1
ATOM 1391 C C . GLU A 1 178 ? -28.764 -10.560 59.424 1.00 95.75 178 GLU A C 1
ATOM 1393 O O . GLU A 1 178 ? -27.986 -10.785 58.498 1.00 95.75 178 GLU A O 1
ATOM 1398 N N . GLN A 1 179 ? -30.023 -11.005 59.417 1.00 93.81 179 GLN A N 1
ATOM 1399 C CA . GLN A 1 179 ? -30.567 -11.802 58.323 1.00 93.81 179 GLN A CA 1
ATOM 1400 C C . GLN A 1 179 ? -30.577 -11.015 57.003 1.00 93.81 179 GLN A C 1
ATOM 1402 O O . GLN A 1 179 ? -30.247 -11.568 55.951 1.00 93.81 179 GLN A O 1
ATOM 1407 N N . ALA A 1 180 ? -30.890 -9.717 57.053 1.00 95.06 180 ALA A N 1
ATOM 1408 C CA . ALA A 1 180 ? -30.836 -8.836 55.894 1.00 95.06 180 ALA A CA 1
ATOM 1409 C C . ALA A 1 180 ? -29.401 -8.662 55.379 1.00 95.06 180 ALA A C 1
ATOM 1411 O O . ALA A 1 180 ? -29.178 -8.781 54.176 1.00 95.06 180 ALA A O 1
ATOM 1412 N N . TYR A 1 181 ? -28.420 -8.434 56.258 1.00 93.81 181 TYR A N 1
ATOM 1413 C CA . TYR A 1 181 ? -27.016 -8.296 55.863 1.00 93.81 181 TYR A CA 1
ATOM 1414 C C . TYR A 1 181 ? -26.406 -9.609 55.363 1.00 93.81 181 TYR A C 1
ATOM 1416 O O . TYR A 1 181 ? -25.657 -9.577 54.390 1.00 93.81 181 TYR A O 1
ATOM 1424 N N . ALA A 1 182 ? -26.764 -10.755 55.947 1.00 93.75 182 ALA A N 1
ATOM 1425 C CA . ALA A 1 182 ? -26.343 -12.073 55.473 1.00 93.75 182 ALA A CA 1
ATOM 1426 C C . ALA A 1 182 ? -26.912 -12.406 54.081 1.00 93.75 182 ALA A C 1
ATOM 1428 O O . ALA A 1 182 ? -26.271 -13.101 53.294 1.00 93.75 182 ALA A O 1
ATOM 1429 N N . ALA A 1 183 ? -28.099 -11.886 53.754 1.00 93.06 183 ALA A N 1
ATOM 1430 C CA . ALA A 1 183 ? -28.709 -12.030 52.436 1.00 93.06 183 ALA A CA 1
ATOM 1431 C C . ALA A 1 183 ? -28.097 -11.100 51.368 1.00 93.06 183 ALA A C 1
ATOM 1433 O O . ALA A 1 183 ? -28.326 -11.316 50.174 1.00 93.06 183 ALA A O 1
ATOM 1434 N N . VAL A 1 184 ? -27.322 -10.071 51.749 1.00 89.31 184 VAL A N 1
ATOM 1435 C CA . VAL A 1 184 ? -26.626 -9.212 50.781 1.00 89.31 184 VAL A CA 1
ATOM 1436 C C . VAL A 1 184 ? -25.420 -9.976 50.226 1.00 89.31 184 VAL A C 1
ATOM 1438 O O . VAL A 1 184 ? -24.479 -10.250 50.968 1.00 89.31 184 VAL A O 1
ATOM 1441 N N . PRO A 1 185 ? -25.381 -10.288 48.917 1.00 88.81 185 PRO A N 1
ATOM 1442 C CA . PRO A 1 185 ? -24.241 -10.983 48.342 1.00 88.81 185 PRO A CA 1
ATOM 1443 C C . PRO A 1 185 ? -22.979 -10.130 48.475 1.00 88.81 185 PRO A C 1
ATOM 1445 O O . PRO A 1 185 ? -22.999 -8.919 48.212 1.00 88.81 185 PRO A O 1
ATOM 1448 N N . GLU A 1 186 ? -21.862 -10.772 48.818 1.00 85.50 186 GLU A N 1
ATOM 1449 C CA . GLU A 1 186 ? -20.561 -10.116 48.819 1.00 85.50 186 GLU A CA 1
ATOM 1450 C C . GLU A 1 186 ? -20.318 -9.467 47.455 1.00 85.50 186 GLU A C 1
ATOM 1452 O O . GLU A 1 186 ? -20.444 -10.089 46.392 1.00 85.50 186 GLU A O 1
ATOM 1457 N N . ARG A 1 187 ? -19.990 -8.172 47.457 1.00 79.44 187 ARG A N 1
ATOM 1458 C CA . ARG A 1 187 ? -19.671 -7.473 46.213 1.00 79.44 187 ARG A CA 1
ATOM 1459 C C . ARG A 1 187 ? -18.459 -8.139 45.574 1.00 79.44 187 ARG A C 1
ATOM 1461 O O . ARG A 1 187 ? -17.342 -8.004 46.063 1.00 79.44 187 ARG A O 1
ATOM 1468 N N . ALA A 1 188 ? -18.680 -8.778 44.430 1.00 71.94 188 ALA A N 1
ATOM 1469 C CA . ALA A 1 188 ? -17.626 -9.380 43.631 1.00 71.94 188 ALA A CA 1
ATOM 1470 C C . ALA A 1 188 ? -16.627 -8.310 43.133 1.00 71.94 188 ALA A C 1
ATOM 1472 O O . ALA A 1 188 ? -16.822 -7.663 42.101 1.00 71.94 188 ALA A O 1
ATOM 1473 N N . GLY A 1 189 ? -15.535 -8.136 43.879 1.00 74.38 189 GLY A N 1
ATOM 1474 C CA . GLY A 1 189 ? -14.335 -7.412 43.470 1.00 74.38 189 GLY A CA 1
ATOM 1475 C C . GLY A 1 189 ? -14.326 -5.893 43.682 1.00 74.38 189 GLY A C 1
ATOM 1476 O O . GLY A 1 189 ? -15.302 -5.238 44.053 1.00 74.38 189 GLY A O 1
ATOM 1477 N N . LYS A 1 190 ? -13.149 -5.309 43.425 1.00 83.00 190 LYS A N 1
ATOM 1478 C CA . LYS A 1 190 ? -12.878 -3.877 43.606 1.00 83.00 190 LYS A CA 1
ATOM 1479 C C . LYS A 1 190 ? -13.694 -3.045 42.607 1.00 83.00 190 LYS A C 1
ATOM 1481 O O . LYS A 1 190 ? -13.735 -3.333 41.409 1.00 83.00 190 LYS A O 1
ATOM 1486 N N . ARG A 1 191 ? -14.340 -1.979 43.086 1.00 78.81 191 ARG A N 1
ATOM 1487 C CA . ARG A 1 191 ? -15.176 -1.090 42.263 1.00 78.81 191 ARG A CA 1
ATOM 1488 C C . ARG A 1 191 ? -14.349 -0.523 41.094 1.00 78.81 191 ARG A C 1
ATOM 1490 O O . ARG A 1 191 ? -13.355 0.157 41.318 1.00 78.81 191 ARG A O 1
ATOM 1497 N N . GLY A 1 192 ? -14.759 -0.788 39.849 1.00 83.06 192 GLY A N 1
ATOM 1498 C CA . GLY A 1 192 ? -14.166 -0.170 38.648 1.00 83.06 192 GLY A CA 1
ATOM 1499 C C . GLY A 1 192 ? -13.198 -1.021 37.808 1.00 83.06 192 GLY A C 1
ATOM 1500 O O . GLY A 1 192 ? -12.718 -0.522 36.789 1.00 83.06 192 GLY A O 1
ATOM 1501 N N . THR A 1 193 ? -12.960 -2.297 38.135 1.00 85.25 193 THR A N 1
ATOM 1502 C CA . THR A 1 193 ? -12.078 -3.208 37.358 1.00 85.25 193 THR A CA 1
ATOM 1503 C C . THR A 1 193 ? -12.425 -3.276 35.868 1.00 85.25 193 THR A C 1
ATOM 1505 O O . THR A 1 193 ? -11.544 -3.215 35.013 1.00 85.25 193 THR A O 1
ATOM 1508 N N . ARG A 1 194 ? -13.719 -3.284 35.525 1.00 87.25 194 ARG A N 1
ATOM 1509 C CA . ARG A 1 194 ? -14.188 -3.298 34.129 1.00 87.25 194 ARG A CA 1
ATOM 1510 C C . ARG A 1 194 ? -13.778 -2.051 33.337 1.00 87.25 194 ARG A C 1
ATOM 1512 O O . ARG A 1 194 ? -13.610 -2.128 32.122 1.00 87.25 194 ARG A O 1
ATOM 1519 N N . ASN A 1 195 ? -13.662 -0.890 33.983 1.00 90.19 195 ASN A N 1
ATOM 1520 C CA . ASN A 1 195 ? -13.225 0.329 33.299 1.00 90.19 195 ASN A CA 1
ATOM 1521 C C . ASN A 1 195 ? -11.717 0.290 33.025 1.00 90.19 195 ASN A C 1
ATOM 1523 O O . ASN A 1 195 ? -11.292 0.632 31.924 1.00 90.19 195 ASN A O 1
ATOM 1527 N N . LEU A 1 196 ? -10.931 -0.200 33.988 1.00 90.38 196 LEU A N 1
ATOM 1528 C CA . LEU A 1 196 ? -9.488 -0.392 33.826 1.00 90.38 196 LEU A CA 1
ATOM 1529 C C . LEU A 1 196 ? -9.181 -1.375 32.691 1.00 90.38 196 LEU A C 1
ATOM 1531 O O . LEU A 1 196 ? -8.438 -1.026 31.780 1.00 90.38 196 LEU A O 1
ATOM 1535 N N . GLN A 1 197 ? -9.865 -2.523 32.650 1.00 91.75 197 GLN A N 1
ATOM 1536 C CA . GLN A 1 197 ? -9.743 -3.491 31.550 1.00 91.75 197 GLN A CA 1
ATOM 1537 C C . GLN A 1 197 ? -10.088 -2.876 30.183 1.00 91.75 197 GLN A C 1
ATOM 1539 O O . GLN A 1 197 ? -9.400 -3.100 29.191 1.00 91.75 197 GLN A O 1
ATOM 1544 N N . LYS A 1 198 ? -11.140 -2.048 30.104 1.00 95.00 198 LYS A N 1
ATOM 1545 C CA . LYS A 1 198 ? -11.491 -1.345 28.856 1.00 95.00 198 LYS A CA 1
ATOM 1546 C C . LYS A 1 198 ? -10.400 -0.378 28.412 1.00 95.00 198 LYS A C 1
ATOM 1548 O O . LYS A 1 198 ? -10.141 -0.266 27.214 1.00 95.00 198 LYS A O 1
ATOM 1553 N N . GLN A 1 199 ? -9.807 0.354 29.351 1.00 96.25 199 GLN A N 1
ATOM 1554 C CA . GLN A 1 199 ? -8.719 1.276 29.048 1.00 96.25 199 GLN A CA 1
ATOM 1555 C C . GLN A 1 199 ? -7.484 0.514 28.581 1.00 96.25 199 GLN A C 1
ATOM 1557 O O . GLN A 1 199 ? -6.922 0.871 27.549 1.00 96.25 199 GLN A O 1
ATOM 1562 N N . GLU A 1 200 ? -7.113 -0.560 29.271 1.00 96.75 200 GLU A N 1
ATOM 1563 C CA . GLU A 1 200 ? -6.002 -1.425 28.885 1.00 96.75 200 GLU A CA 1
ATOM 1564 C C . GLU A 1 200 ? -6.179 -1.972 27.463 1.00 96.75 200 GLU A C 1
ATOM 1566 O O . GLU A 1 200 ? -5.334 -1.718 26.603 1.00 96.75 200 GLU A O 1
ATOM 1571 N N . ASN A 1 201 ? -7.326 -2.591 27.167 1.00 97.06 201 ASN A N 1
ATOM 1572 C CA . ASN A 1 201 ? -7.639 -3.116 25.834 1.00 97.06 201 ASN A CA 1
ATOM 1573 C C . ASN A 1 201 ? -7.603 -2.018 24.761 1.00 97.06 201 ASN A C 1
ATOM 1575 O O . ASN A 1 201 ? -7.099 -2.220 23.654 1.00 97.06 201 ASN A O 1
ATOM 1579 N N . ARG A 1 202 ? -8.107 -0.818 25.080 1.00 97.81 202 ARG A N 1
ATOM 1580 C CA . ARG A 1 202 ? -8.043 0.336 24.174 1.00 97.81 202 ARG A CA 1
ATOM 1581 C C . ARG A 1 202 ? -6.595 0.715 23.871 1.00 97.81 202 ARG A C 1
ATOM 1583 O O . ARG A 1 202 ? -6.272 0.980 22.714 1.00 97.81 202 ARG A O 1
ATOM 1590 N N . TRP A 1 203 ? -5.733 0.764 24.882 1.00 98.00 203 TRP A N 1
ATOM 1591 C CA . TRP A 1 203 ? -4.325 1.109 24.705 1.00 98.00 203 TRP A CA 1
ATOM 1592 C C . TRP A 1 203 ? -3.551 0.031 23.948 1.00 98.00 203 TRP A C 1
ATOM 1594 O O . TRP A 1 203 ? -2.754 0.382 23.077 1.00 98.00 203 TRP A O 1
ATOM 1604 N N . GLN A 1 204 ? -3.813 -1.250 24.214 1.00 98.00 204 GLN A N 1
ATOM 1605 C CA . GLN A 1 204 ? -3.244 -2.369 23.458 1.00 98.00 204 GLN A CA 1
ATOM 1606 C C . GLN A 1 204 ? -3.588 -2.251 21.966 1.00 98.00 204 GLN A C 1
ATOM 1608 O O . GLN A 1 204 ? -2.686 -2.178 21.131 1.00 98.00 204 GLN A O 1
ATOM 1613 N N . LEU A 1 205 ? -4.869 -2.064 21.637 1.00 97.75 205 LEU A N 1
ATOM 1614 C CA . LEU A 1 205 ? -5.326 -1.878 20.257 1.00 97.75 205 LEU A CA 1
ATOM 1615 C C . LEU A 1 205 ? -4.664 -0.661 19.591 1.00 97.75 205 LEU A C 1
ATOM 1617 O O . LEU A 1 205 ? -4.209 -0.734 18.448 1.00 97.75 205 LEU A O 1
ATOM 1621 N N . VAL A 1 206 ? -4.566 0.472 20.295 1.00 98.38 206 VAL A N 1
ATOM 1622 C CA . VAL A 1 206 ? -3.892 1.672 19.768 1.00 98.38 206 VAL A CA 1
ATOM 1623 C C . VAL A 1 206 ? -2.416 1.393 19.463 1.00 98.38 206 VAL A C 1
ATOM 1625 O O . VAL A 1 206 ? -1.912 1.854 18.435 1.00 98.38 206 VAL A O 1
ATOM 1628 N N . ARG A 1 207 ? -1.716 0.643 20.322 1.00 98.44 207 ARG A N 1
ATOM 1629 C CA . ARG A 1 207 ? -0.315 0.256 20.095 1.00 98.44 207 ARG A CA 1
ATOM 1630 C C . ARG A 1 207 ? -0.178 -0.669 18.892 1.00 98.44 207 ARG A C 1
ATOM 1632 O O . ARG A 1 207 ? 0.678 -0.409 18.049 1.00 98.44 207 ARG A O 1
ATOM 1639 N N . GLU A 1 208 ? -1.042 -1.672 18.758 1.00 98.19 208 GLU A N 1
ATOM 1640 C CA . GLU A 1 208 ? -1.050 -2.565 17.596 1.00 98.19 208 GLU A CA 1
ATOM 1641 C C . GLU A 1 208 ? -1.258 -1.807 16.285 1.00 98.19 208 GLU A C 1
ATOM 1643 O O . GLU A 1 208 ? -0.506 -2.004 15.330 1.00 98.19 208 GLU A O 1
ATOM 1648 N N . ILE A 1 209 ? -2.242 -0.902 16.235 1.00 97.75 209 ILE A N 1
ATOM 1649 C CA . ILE A 1 209 ? -2.501 -0.081 15.044 1.00 97.75 209 ILE A CA 1
ATOM 1650 C C . ILE A 1 209 ? -1.272 0.760 14.697 1.00 97.75 209 ILE A C 1
ATOM 1652 O O . ILE A 1 209 ? -0.877 0.822 13.532 1.00 97.75 209 ILE A O 1
ATOM 1656 N N . ARG A 1 210 ? -0.641 1.396 15.691 1.00 98.56 210 ARG A N 1
ATOM 1657 C CA . ARG A 1 210 ? 0.573 2.198 15.474 1.00 98.56 210 ARG A CA 1
ATOM 1658 C C . ARG A 1 210 ? 1.744 1.347 14.989 1.00 98.56 210 ARG A C 1
ATOM 1660 O O . ARG A 1 210 ? 2.462 1.788 14.096 1.00 98.56 210 ARG A O 1
ATOM 1667 N N . SER A 1 211 ? 1.922 0.152 15.548 1.00 97.88 211 SER A N 1
ATOM 1668 C CA . SER A 1 211 ? 2.953 -0.800 15.124 1.00 97.88 211 SER A CA 1
ATOM 1669 C C . SER A 1 211 ? 2.750 -1.216 13.663 1.00 97.88 211 SER A C 1
ATOM 1671 O O . SER A 1 211 ? 3.640 -1.022 12.835 1.00 97.88 211 SER A O 1
ATOM 1673 N N . LYS A 1 212 ? 1.532 -1.649 13.304 1.00 98.06 212 LYS A N 1
ATOM 1674 C CA . LYS A 1 212 ? 1.156 -2.007 11.925 1.00 98.06 212 LYS A CA 1
ATOM 1675 C C . LYS A 1 212 ? 1.368 -0.846 10.953 1.00 98.06 212 LYS A C 1
ATOM 1677 O O . LYS A 1 212 ? 1.910 -1.044 9.871 1.00 98.06 212 LYS A O 1
ATOM 1682 N N . TYR A 1 213 ? 0.985 0.370 11.337 1.00 98.25 213 TYR A N 1
ATOM 1683 C CA . TYR A 1 213 ? 1.177 1.556 10.503 1.00 98.25 213 TYR A CA 1
ATOM 1684 C C . TYR A 1 213 ? 2.661 1.873 10.266 1.00 98.25 213 TYR A C 1
ATOM 1686 O O . TYR A 1 213 ? 3.057 2.139 9.133 1.00 98.25 213 TYR A O 1
ATOM 1694 N N . LYS A 1 214 ? 3.503 1.789 11.304 1.00 98.38 214 LYS A N 1
ATOM 1695 C CA . LYS A 1 214 ? 4.958 1.953 11.157 1.00 98.38 214 LYS A CA 1
ATOM 1696 C C . LYS A 1 214 ? 5.555 0.897 10.222 1.00 98.38 214 LYS A C 1
ATOM 1698 O O . LYS A 1 214 ? 6.319 1.258 9.332 1.00 98.38 214 LYS A O 1
ATOM 1703 N N . ALA A 1 215 ? 5.156 -0.367 10.369 1.00 97.25 215 ALA A N 1
ATOM 1704 C CA . ALA A 1 215 ? 5.588 -1.445 9.480 1.00 97.25 215 ALA A CA 1
ATOM 1705 C C . ALA A 1 215 ? 5.173 -1.189 8.018 1.00 97.25 215 ALA A C 1
ATOM 1707 O O . ALA A 1 215 ? 5.975 -1.358 7.105 1.00 97.25 215 ALA A O 1
ATOM 1708 N N . GLN A 1 216 ? 3.952 -0.697 7.782 1.00 97.12 216 GLN A N 1
ATOM 1709 C CA . GLN A 1 216 ? 3.489 -0.325 6.439 1.00 97.12 216 GLN A CA 1
ATOM 1710 C C . GLN A 1 216 ? 4.297 0.827 5.829 1.00 97.12 216 GLN A C 1
ATOM 1712 O O . GLN A 1 216 ? 4.591 0.794 4.635 1.00 97.12 216 GLN A O 1
ATOM 1717 N N . ILE A 1 217 ? 4.672 1.834 6.625 1.00 97.75 217 ILE A N 1
ATOM 1718 C CA . ILE A 1 217 ? 5.537 2.930 6.162 1.00 97.75 217 ILE A CA 1
ATOM 1719 C C . ILE A 1 217 ? 6.913 2.396 5.759 1.00 97.75 217 ILE A C 1
ATOM 1721 O O . ILE A 1 217 ? 7.410 2.769 4.695 1.00 97.75 217 ILE A O 1
ATOM 1725 N N . ALA A 1 218 ? 7.510 1.529 6.582 1.00 97.50 218 ALA A N 1
ATOM 1726 C CA . ALA A 1 218 ? 8.803 0.913 6.294 1.00 97.50 218 ALA A CA 1
ATOM 1727 C C . ALA A 1 218 ? 8.749 0.089 4.996 1.00 97.50 218 ALA A C 1
ATOM 1729 O O . ALA A 1 218 ? 9.498 0.373 4.064 1.00 97.50 218 ALA A O 1
ATOM 1730 N N . ALA A 1 219 ? 7.761 -0.798 4.858 1.00 96.94 219 ALA A N 1
ATOM 1731 C CA . ALA A 1 219 ? 7.565 -1.594 3.645 1.00 96.94 219 ALA A CA 1
ATOM 1732 C C . ALA A 1 219 ? 7.324 -0.722 2.395 1.00 96.94 219 ALA A C 1
ATOM 1734 O O . ALA A 1 219 ? 7.816 -1.003 1.303 1.00 96.94 219 ALA A O 1
ATOM 1735 N N . ALA A 1 220 ? 6.578 0.380 2.523 1.00 98.06 220 ALA A N 1
ATOM 1736 C CA . ALA A 1 220 ? 6.383 1.324 1.422 1.00 98.06 220 ALA A CA 1
ATOM 1737 C C . ALA A 1 220 ? 7.672 2.080 1.054 1.00 98.06 220 ALA A C 1
ATOM 1739 O O . ALA A 1 220 ? 7.858 2.475 -0.100 1.00 98.06 220 ALA A O 1
ATOM 1740 N N . HIS A 1 221 ? 8.554 2.329 2.021 1.00 98.62 221 HIS A N 1
ATOM 1741 C CA . HIS A 1 221 ? 9.871 2.896 1.770 1.00 98.62 221 HIS A CA 1
ATOM 1742 C C . HIS A 1 221 ? 10.782 1.898 1.042 1.00 98.62 221 HIS A C 1
ATOM 1744 O O . HIS A 1 221 ? 11.361 2.265 0.021 1.00 98.62 221 HIS A O 1
ATOM 1750 N N . GLU A 1 222 ? 10.829 0.644 1.489 1.00 97.94 222 GLU A N 1
ATOM 1751 C CA . GLU A 1 222 ? 11.585 -0.444 0.852 1.00 97.94 222 GLU A CA 1
ATOM 1752 C C . GLU A 1 222 ? 11.178 -0.631 -0.610 1.00 97.94 222 GLU A C 1
ATOM 1754 O O . GLU A 1 222 ? 12.017 -0.484 -1.494 1.00 97.94 222 GLU A O 1
ATOM 1759 N N . ARG A 1 223 ? 9.877 -0.759 -0.902 1.00 97.88 223 ARG A N 1
ATOM 1760 C CA . ARG A 1 223 ? 9.367 -0.851 -2.287 1.00 97.88 223 ARG A CA 1
ATOM 1761 C C . ARG A 1 223 ? 9.793 0.328 -3.165 1.00 97.88 223 ARG A C 1
ATOM 1763 O O . ARG A 1 223 ? 10.043 0.179 -4.363 1.00 97.88 223 ARG A O 1
ATOM 1770 N N . ARG A 1 224 ? 9.852 1.542 -2.600 1.00 98.56 224 ARG A N 1
ATOM 1771 C CA . ARG A 1 224 ? 10.339 2.725 -3.332 1.00 98.56 224 ARG A CA 1
ATOM 1772 C C . ARG A 1 224 ? 11.837 2.627 -3.606 1.00 98.56 224 ARG A C 1
ATOM 1774 O O . ARG A 1 224 ? 12.263 3.027 -4.690 1.00 98.56 224 ARG A O 1
ATOM 1781 N N . MET A 1 225 ? 12.616 2.116 -2.657 1.00 98.44 225 MET A N 1
ATOM 1782 C CA . MET A 1 225 ? 14.054 1.908 -2.824 1.00 98.44 225 MET A CA 1
ATOM 1783 C C . MET A 1 225 ? 14.363 0.799 -3.822 1.00 98.44 225 MET A C 1
ATOM 1785 O O . MET A 1 225 ? 15.172 1.030 -4.715 1.00 98.44 225 MET A O 1
ATOM 1789 N N . GLU A 1 226 ? 13.655 -0.325 -3.766 1.00 97.81 226 GLU A N 1
ATOM 1790 C CA . GLU A 1 226 ? 13.726 -1.404 -4.756 1.00 97.81 226 GLU A CA 1
ATOM 1791 C C . GLU A 1 226 ? 13.431 -0.880 -6.159 1.00 97.81 226 GLU A C 1
ATOM 1793 O O . GLU A 1 226 ? 14.217 -1.082 -7.079 1.00 97.81 226 GLU A O 1
ATOM 1798 N N . LYS A 1 227 ? 12.356 -0.098 -6.327 1.00 98.31 227 LYS A N 1
ATOM 1799 C CA . LYS A 1 227 ? 12.028 0.507 -7.625 1.00 98.31 227 LYS A CA 1
ATOM 1800 C C . LYS A 1 227 ? 13.138 1.430 -8.136 1.00 98.31 227 LYS A C 1
ATOM 1802 O O . LYS A 1 227 ? 13.428 1.438 -9.330 1.00 98.31 227 LYS A O 1
ATOM 1807 N N . ARG A 1 228 ? 13.748 2.239 -7.262 1.00 98.44 228 ARG A N 1
ATOM 1808 C CA . ARG A 1 228 ? 14.885 3.102 -7.637 1.00 98.44 228 ARG A CA 1
ATOM 1809 C C . ARG A 1 228 ? 16.125 2.284 -7.979 1.00 98.44 228 ARG A C 1
ATOM 1811 O O . ARG A 1 228 ? 16.851 2.650 -8.895 1.00 98.44 228 ARG A O 1
ATOM 1818 N N . HIS A 1 229 ? 16.383 1.218 -7.233 1.00 98.19 229 HIS A N 1
ATOM 1819 C CA . HIS A 1 229 ? 17.485 0.301 -7.479 1.00 98.19 229 HIS A CA 1
ATOM 1820 C C . HIS A 1 229 ? 17.326 -0.400 -8.831 1.00 98.19 229 HIS A C 1
ATOM 1822 O O . HIS A 1 229 ? 18.213 -0.296 -9.666 1.00 98.19 229 HIS A O 1
ATOM 1828 N N . TRP A 1 230 ? 16.154 -0.973 -9.098 1.00 98.38 230 TRP A N 1
ATOM 1829 C CA . TRP A 1 230 ? 15.818 -1.603 -10.372 1.00 98.38 230 TRP A CA 1
ATOM 1830 C C . TRP A 1 230 ? 15.982 -0.645 -11.559 1.00 98.38 230 TRP A C 1
ATOM 1832 O O . TRP A 1 230 ? 16.619 -0.986 -12.548 1.00 98.38 230 TRP A O 1
ATOM 1842 N N . LYS A 1 231 ? 15.501 0.602 -11.439 1.00 98.38 231 LYS A N 1
ATOM 1843 C CA . LYS A 1 231 ? 15.723 1.625 -12.476 1.00 98.38 231 LYS A CA 1
ATOM 1844 C C . LYS A 1 231 ? 17.206 1.914 -12.710 1.00 98.38 231 LYS A C 1
ATOM 1846 O O . LYS A 1 231 ? 17.613 2.081 -13.852 1.00 98.38 231 LYS A O 1
ATOM 1851 N N . ARG A 1 232 ? 18.008 1.991 -11.643 1.00 98.44 232 ARG A N 1
ATOM 1852 C CA . ARG A 1 232 ? 19.462 2.171 -11.767 1.00 98.44 232 ARG A CA 1
ATOM 1853 C C . ARG A 1 232 ? 20.102 0.985 -12.481 1.00 98.44 232 ARG A C 1
ATOM 1855 O O . ARG A 1 232 ? 20.887 1.216 -13.387 1.00 98.44 232 ARG A O 1
ATOM 1862 N N . GLN A 1 233 ? 19.722 -0.242 -12.129 1.00 98.38 233 GLN A N 1
ATOM 1863 C CA . GLN A 1 233 ? 20.211 -1.446 -12.801 1.00 98.38 233 GLN A CA 1
ATOM 1864 C C . GLN A 1 233 ? 19.858 -1.458 -14.289 1.00 98.38 233 GLN A C 1
ATOM 1866 O O . GLN A 1 233 ? 20.730 -1.738 -15.095 1.00 98.38 233 GLN A O 1
ATOM 1871 N N . GLN A 1 234 ? 18.634 -1.079 -14.671 1.00 98.00 234 GLN A N 1
ATOM 1872 C CA . GLN A 1 234 ? 18.270 -0.976 -16.089 1.00 98.00 234 GLN A CA 1
ATOM 1873 C C . GLN A 1 234 ? 19.118 0.046 -16.847 1.00 98.00 234 GLN A C 1
ATOM 1875 O O . GLN A 1 234 ? 19.550 -0.221 -17.960 1.00 98.00 234 GLN A O 1
ATOM 1880 N N . VAL A 1 235 ? 19.368 1.213 -16.249 1.00 98.44 235 VAL A N 1
ATOM 1881 C CA . VAL A 1 235 ? 20.215 2.238 -16.872 1.00 98.44 235 VAL A CA 1
ATOM 1882 C C . VAL A 1 235 ? 21.660 1.758 -16.997 1.00 98.44 235 VAL A C 1
ATOM 1884 O O . VAL A 1 235 ? 22.306 2.056 -17.995 1.00 98.44 235 VAL A O 1
ATOM 1887 N N . ILE A 1 236 ? 22.173 1.033 -16.001 1.00 98.38 236 ILE A N 1
ATOM 1888 C CA . ILE A 1 236 ? 23.514 0.437 -16.055 1.00 98.38 236 ILE A CA 1
ATOM 1889 C C . ILE A 1 236 ? 23.574 -0.614 -17.167 1.00 98.38 236 ILE A C 1
ATOM 1891 O O . ILE A 1 236 ? 24.426 -0.495 -18.036 1.00 98.38 236 ILE A O 1
ATOM 1895 N N . ALA A 1 237 ? 22.619 -1.546 -17.213 1.00 98.19 237 ALA A N 1
ATOM 1896 C CA . ALA A 1 237 ? 22.550 -2.573 -18.250 1.00 98.19 237 ALA A CA 1
ATOM 1897 C C . ALA A 1 237 ? 22.475 -1.963 -19.661 1.00 98.19 237 ALA A C 1
ATOM 1899 O O . ALA A 1 237 ? 23.241 -2.339 -20.538 1.00 98.19 237 ALA A O 1
ATOM 1900 N N . ALA A 1 238 ? 21.634 -0.943 -19.867 1.00 98.19 238 ALA A N 1
ATOM 1901 C CA . ALA A 1 238 ? 21.548 -0.244 -21.151 1.00 98.19 238 ALA A CA 1
ATOM 1902 C C . ALA A 1 238 ? 22.860 0.472 -21.529 1.00 98.19 238 ALA A C 1
ATOM 1904 O O . ALA A 1 238 ? 23.204 0.573 -22.704 1.00 98.19 238 ALA A O 1
ATOM 1905 N N . LYS A 1 239 ? 23.609 0.982 -20.543 1.00 98.38 239 LYS A N 1
ATOM 1906 C CA . LYS A 1 239 ? 24.933 1.577 -20.778 1.00 98.38 239 LYS A CA 1
ATOM 1907 C C . LYS A 1 239 ? 25.987 0.533 -21.129 1.00 98.38 239 LYS A C 1
ATOM 1909 O O . LYS A 1 239 ? 26.866 0.841 -21.924 1.00 98.38 239 LYS A O 1
ATOM 1914 N N . GLU A 1 240 ? 25.911 -0.651 -20.534 1.00 98.12 240 GLU A N 1
ATOM 1915 C CA . GLU A 1 240 ? 26.794 -1.780 -20.840 1.00 98.12 240 GLU A CA 1
ATOM 1916 C C . GLU A 1 240 ? 26.503 -2.367 -22.229 1.00 98.12 240 GLU A C 1
ATOM 1918 O O . GLU A 1 240 ? 27.428 -2.791 -22.913 1.00 98.12 240 GLU A O 1
ATOM 1923 N N . GLU A 1 241 ? 25.246 -2.332 -22.677 1.00 97.88 241 GLU A N 1
ATOM 1924 C CA . GLU A 1 241 ? 24.813 -2.794 -24.003 1.00 97.88 241 GLU A CA 1
ATOM 1925 C C . GLU A 1 241 ? 25.094 -1.774 -25.125 1.00 97.88 241 GLU A C 1
ATOM 1927 O O . GLU A 1 241 ? 25.325 -2.138 -26.274 1.00 97.88 241 GLU A O 1
ATOM 1932 N N . ALA A 1 242 ? 25.132 -0.475 -24.819 1.00 97.56 242 ALA A N 1
ATOM 1933 C CA . ALA A 1 242 ? 25.313 0.561 -25.839 1.00 97.56 242 ALA A CA 1
ATOM 1934 C C . ALA A 1 242 ? 26.579 0.404 -26.723 1.00 97.56 242 ALA A C 1
ATOM 1936 O O . ALA A 1 242 ? 26.480 0.666 -27.924 1.00 97.56 242 ALA A O 1
ATOM 1937 N N . PRO A 1 243 ? 27.760 -0.003 -26.210 1.00 98.25 243 PRO A N 1
ATOM 1938 C CA . PRO A 1 243 ? 28.940 -0.233 -27.042 1.00 98.25 243 PRO A CA 1
ATOM 1939 C C . PRO A 1 243 ? 28.775 -1.376 -28.049 1.00 98.25 243 PRO A C 1
ATOM 1941 O O . PRO A 1 243 ? 29.228 -1.227 -29.181 1.00 98.25 243 PRO A O 1
ATOM 1944 N N . SER A 1 244 ? 28.117 -2.481 -27.676 1.00 97.69 244 SER A N 1
ATOM 1945 C CA . SER A 1 244 ? 27.921 -3.614 -28.591 1.00 97.69 244 SER A CA 1
ATOM 1946 C C . SER A 1 244 ? 26.923 -3.280 -29.697 1.00 97.69 244 SER A C 1
ATOM 1948 O O . SER A 1 244 ? 27.135 -3.643 -30.848 1.00 97.69 244 SER A O 1
ATOM 1950 N N . LEU A 1 245 ? 25.871 -2.516 -29.387 1.00 97.19 245 LEU A N 1
ATOM 1951 C CA . LEU A 1 245 ? 24.947 -2.017 -30.408 1.00 97.19 245 LEU A CA 1
ATOM 1952 C C . LEU A 1 245 ? 25.648 -1.081 -31.397 1.00 97.19 245 LEU A C 1
ATOM 1954 O O . LEU A 1 245 ? 25.376 -1.136 -32.591 1.00 97.19 245 LEU A O 1
ATOM 1958 N N . ARG A 1 246 ? 26.586 -0.250 -30.924 1.00 97.62 246 ARG A N 1
ATOM 1959 C CA . ARG A 1 246 ? 27.393 0.601 -31.811 1.00 97.62 246 ARG A CA 1
ATOM 1960 C C . ARG A 1 246 ? 28.302 -0.211 -32.725 1.00 97.62 246 ARG A C 1
ATOM 1962 O O . ARG A 1 246 ? 28.400 0.133 -33.895 1.00 97.62 246 ARG A O 1
ATOM 1969 N N . SER A 1 247 ? 28.963 -1.259 -32.225 1.00 98.00 247 SER A N 1
ATOM 1970 C CA . SER A 1 247 ? 29.801 -2.102 -33.087 1.00 98.00 247 SER A CA 1
ATOM 1971 C C . SER A 1 247 ? 28.961 -2.822 -34.142 1.00 98.00 247 SER A C 1
ATOM 1973 O O . SER A 1 247 ? 29.330 -2.813 -35.310 1.00 98.00 247 SER A O 1
ATOM 1975 N N . GLN A 1 248 ? 27.789 -3.339 -33.760 1.00 97.94 248 GLN A N 1
ATOM 1976 C CA . GLN A 1 248 ? 26.844 -3.962 -34.694 1.00 97.94 248 GLN A CA 1
ATOM 1977 C C . GLN A 1 248 ? 26.325 -2.981 -35.754 1.00 97.94 248 GLN A C 1
ATOM 1979 O O . GLN A 1 248 ? 26.213 -3.349 -36.919 1.00 97.94 248 GLN A O 1
ATOM 1984 N N . ASP A 1 249 ? 26.023 -1.736 -35.378 1.00 98.38 249 ASP A N 1
ATOM 1985 C CA . ASP A 1 249 ? 25.572 -0.707 -36.324 1.00 98.38 249 ASP A CA 1
ATOM 1986 C C . ASP A 1 249 ? 26.681 -0.329 -37.319 1.00 98.38 249 ASP A C 1
ATOM 1988 O O . ASP A 1 249 ? 26.434 -0.232 -38.518 1.00 98.38 249 ASP A O 1
ATOM 1992 N N . VAL A 1 250 ? 27.929 -0.209 -36.852 1.00 98.38 250 VAL A N 1
ATOM 1993 C CA . VAL A 1 250 ? 29.093 0.016 -37.728 1.00 98.38 250 VAL A CA 1
ATOM 1994 C C . VAL A 1 250 ? 29.294 -1.154 -38.695 1.00 98.38 250 VAL A C 1
ATOM 1996 O O . VAL A 1 250 ? 29.497 -0.934 -39.888 1.00 98.38 250 VAL A O 1
ATOM 1999 N N . GLU A 1 251 ? 29.204 -2.395 -38.211 1.00 98.38 251 GLU A N 1
ATOM 2000 C CA . GLU A 1 251 ? 29.287 -3.596 -39.051 1.00 98.38 251 GLU A CA 1
ATOM 2001 C C . GLU A 1 251 ? 28.168 -3.633 -40.099 1.00 98.38 251 GLU A C 1
ATOM 2003 O O . GLU A 1 251 ? 28.419 -3.907 -41.273 1.00 98.38 251 GLU A O 1
ATOM 2008 N N . TYR A 1 252 ? 26.937 -3.311 -39.701 1.00 98.44 252 TYR A N 1
ATOM 2009 C CA . TYR A 1 252 ? 25.795 -3.241 -40.605 1.00 98.44 252 TYR A CA 1
ATOM 2010 C C . TYR A 1 252 ? 25.984 -2.162 -41.679 1.00 98.44 252 TYR A C 1
ATOM 2012 O O . TYR A 1 252 ? 25.786 -2.431 -42.863 1.00 98.44 252 TYR A O 1
ATOM 2020 N N . GLN A 1 253 ? 26.423 -0.961 -41.298 1.00 98.19 253 GLN A N 1
ATOM 2021 C CA . GLN A 1 253 ? 26.721 0.121 -42.240 1.00 98.19 253 GLN A CA 1
ATOM 2022 C C . GLN A 1 253 ? 27.816 -0.279 -43.235 1.00 98.19 253 GLN A C 1
ATOM 2024 O O . GLN A 1 253 ? 27.670 -0.027 -44.432 1.00 98.19 253 GLN A O 1
ATOM 2029 N N . ALA A 1 254 ? 28.872 -0.953 -42.770 1.00 97.94 254 ALA A N 1
ATOM 2030 C CA . ALA A 1 254 ? 29.927 -1.470 -43.637 1.00 97.94 254 ALA A CA 1
ATOM 2031 C C . ALA A 1 254 ? 29.383 -2.487 -44.655 1.00 97.94 254 ALA A C 1
ATOM 2033 O O . ALA A 1 254 ? 29.689 -2.385 -45.841 1.00 97.94 254 ALA A O 1
ATOM 2034 N N . GLN A 1 255 ? 28.517 -3.412 -44.229 1.00 98.06 255 GLN A N 1
ATOM 2035 C CA . GLN A 1 255 ? 27.869 -4.373 -45.131 1.00 98.06 255 GLN A CA 1
ATOM 2036 C C . GLN A 1 255 ? 26.956 -3.692 -46.156 1.00 98.06 255 GLN A C 1
ATOM 2038 O O . GLN A 1 255 ? 26.932 -4.090 -47.320 1.00 98.06 255 GLN A O 1
ATOM 2043 N N . VAL A 1 256 ? 26.197 -2.672 -45.745 1.00 98.00 256 VAL A N 1
ATOM 2044 C CA . VAL A 1 256 ? 25.339 -1.899 -46.654 1.00 98.00 256 VAL A CA 1
ATOM 2045 C C . VAL A 1 256 ? 26.183 -1.177 -47.703 1.00 98.00 256 VAL A C 1
ATOM 2047 O O . VAL A 1 256 ? 25.851 -1.242 -48.884 1.00 98.00 256 VAL A O 1
ATOM 2050 N N . LEU A 1 257 ? 27.285 -0.540 -47.296 1.00 96.94 257 LEU A N 1
ATOM 2051 C CA . LEU A 1 257 ? 28.205 0.132 -48.216 1.00 96.94 257 LEU A CA 1
ATOM 2052 C C . LEU A 1 257 ? 28.885 -0.848 -49.172 1.00 96.94 257 LEU A C 1
ATOM 2054 O O . LEU A 1 257 ? 28.987 -0.545 -50.356 1.00 96.94 257 LEU A O 1
ATOM 2058 N N . GLN A 1 258 ? 29.298 -2.020 -48.687 1.00 95.12 258 GLN A N 1
ATOM 2059 C CA . GLN A 1 258 ? 29.867 -3.071 -49.528 1.00 95.12 258 GLN A CA 1
ATOM 2060 C C . GLN A 1 258 ? 28.856 -3.537 -50.580 1.00 95.12 258 GLN A C 1
ATOM 2062 O O . GLN A 1 258 ? 29.144 -3.474 -51.767 1.00 95.12 258 GLN A O 1
ATOM 2067 N N . ARG A 1 259 ? 27.631 -3.893 -50.171 1.00 95.06 259 ARG A N 1
ATOM 2068 C CA . ARG A 1 259 ? 26.567 -4.296 -51.108 1.00 95.06 259 ARG A CA 1
ATOM 2069 C C . ARG A 1 259 ? 26.228 -3.201 -52.110 1.00 95.06 259 ARG A C 1
ATOM 2071 O O . ARG A 1 259 ? 25.950 -3.491 -53.270 1.00 95.06 259 ARG A O 1
ATOM 2078 N N . TRP A 1 260 ? 26.212 -1.948 -51.665 1.00 95.25 260 TRP A N 1
ATOM 2079 C CA . TRP A 1 260 ? 25.982 -0.813 -52.548 1.00 95.25 260 TRP A CA 1
ATOM 2080 C C . TRP A 1 260 ? 27.113 -0.666 -53.571 1.00 95.25 260 TRP A C 1
ATOM 2082 O O . TRP A 1 260 ? 26.833 -0.503 -54.757 1.00 95.25 260 TRP A O 1
ATOM 2092 N N . ALA A 1 261 ? 28.371 -0.796 -53.141 1.00 93.62 261 ALA A N 1
ATOM 2093 C CA . ALA A 1 261 ? 29.524 -0.794 -54.033 1.00 93.62 261 ALA A CA 1
ATOM 2094 C C . ALA A 1 261 ? 29.474 -1.961 -55.032 1.00 93.62 261 ALA A C 1
ATOM 2096 O O . ALA A 1 261 ? 29.642 -1.733 -56.225 1.00 93.62 261 ALA A O 1
ATOM 2097 N N . ASP A 1 262 ? 29.147 -3.174 -54.585 1.00 89.88 262 ASP A N 1
ATOM 2098 C CA . ASP A 1 262 ? 28.994 -4.348 -55.452 1.00 89.88 262 ASP A CA 1
ATOM 2099 C C . ASP A 1 262 ? 27.869 -4.143 -56.480 1.00 89.88 262 ASP A C 1
ATOM 2101 O O . ASP A 1 262 ? 28.011 -4.484 -57.648 1.00 89.88 262 ASP A O 1
ATOM 2105 N N . THR A 1 263 ? 26.760 -3.514 -56.084 1.00 91.31 263 THR A N 1
ATOM 2106 C CA . THR A 1 263 ? 25.641 -3.237 -56.999 1.00 91.31 263 THR A CA 1
ATOM 2107 C C . THR A 1 263 ? 26.015 -2.192 -58.059 1.00 91.31 263 THR A C 1
ATOM 2109 O O . THR A 1 263 ? 25.664 -2.346 -59.228 1.00 91.31 263 THR A O 1
ATOM 2112 N N . MET A 1 264 ? 26.719 -1.125 -57.662 1.00 88.81 264 MET A N 1
ATOM 2113 C CA . MET A 1 264 ? 27.041 0.012 -58.538 1.00 88.81 264 MET A CA 1
ATOM 2114 C C . MET A 1 264 ? 28.291 -0.210 -59.398 1.00 88.81 264 MET A C 1
ATOM 2116 O O . MET A 1 264 ? 28.359 0.312 -60.506 1.00 88.81 264 MET A O 1
ATOM 2120 N N . TYR A 1 265 ? 29.279 -0.949 -58.890 1.00 82.69 265 TYR A N 1
ATOM 2121 C CA . TYR A 1 265 ? 30.569 -1.175 -59.551 1.00 82.69 265 TYR A CA 1
ATOM 2122 C C . TYR A 1 265 ? 30.798 -2.641 -59.949 1.00 82.69 265 TYR A C 1
ATOM 2124 O O . TYR A 1 265 ? 31.573 -2.904 -60.863 1.00 82.69 265 TYR A O 1
ATOM 2132 N N . GLY A 1 266 ? 30.145 -3.604 -59.292 1.00 63.22 266 GLY A N 1
ATOM 2133 C CA . GLY A 1 266 ? 30.334 -5.037 -59.549 1.00 63.22 266 GLY A CA 1
ATOM 2134 C C . GLY A 1 266 ? 29.636 -5.552 -60.809 1.00 63.22 266 GLY A C 1
ATOM 2135 O O . GLY A 1 266 ? 30.113 -6.513 -61.401 1.00 63.22 266 GLY A O 1
ATOM 2136 N N . SER A 1 267 ? 28.592 -4.874 -61.295 1.00 56.62 267 SER A N 1
ATOM 2137 C CA . SER A 1 267 ? 27.930 -5.218 -62.565 1.00 56.62 267 SER A CA 1
ATOM 2138 C C . SER A 1 267 ? 28.799 -4.977 -63.809 1.00 56.62 267 SER A C 1
ATOM 2140 O O . SER A 1 267 ? 28.512 -5.556 -64.849 1.00 56.62 267 SER A O 1
ATOM 2142 N N . ASN A 1 268 ? 29.887 -4.201 -63.704 1.00 55.75 268 ASN A N 1
ATOM 2143 C CA . ASN A 1 268 ? 30.815 -3.960 -64.818 1.00 55.75 268 ASN A CA 1
ATOM 2144 C C . ASN A 1 268 ? 32.044 -4.892 -64.806 1.00 55.75 268 ASN A C 1
ATOM 2146 O O . ASN A 1 268 ? 32.684 -5.073 -65.833 1.00 55.75 268 ASN A O 1
ATOM 2150 N N . ASN A 1 269 ? 32.387 -5.508 -63.669 1.00 54.78 269 ASN A N 1
ATOM 2151 C CA . ASN A 1 269 ? 33.631 -6.284 -63.553 1.00 54.78 269 ASN A CA 1
ATOM 2152 C C . ASN A 1 269 ? 33.487 -7.759 -63.972 1.00 54.78 269 ASN A C 1
ATOM 2154 O O . ASN A 1 269 ? 34.486 -8.392 -64.318 1.00 54.78 269 ASN A O 1
ATOM 2158 N N . GLU A 1 270 ? 32.278 -8.330 -63.954 1.00 58.91 270 GLU A N 1
ATOM 2159 C CA . GLU A 1 270 ? 32.059 -9.716 -64.405 1.00 58.91 270 GLU A CA 1
ATOM 2160 C C . GLU A 1 270 ? 32.097 -9.846 -65.942 1.00 58.91 270 GLU A C 1
ATOM 2162 O O . GLU A 1 270 ? 32.560 -10.865 -66.453 1.00 58.91 270 GLU A O 1
ATOM 2167 N N . GLU A 1 271 ? 31.712 -8.806 -66.693 1.00 55.91 271 GLU A N 1
ATOM 2168 C CA . GLU A 1 271 ? 31.837 -8.795 -68.161 1.00 55.91 271 GLU A CA 1
ATOM 2169 C C . GLU A 1 271 ? 33.285 -8.532 -68.620 1.00 55.91 271 GLU A C 1
ATOM 2171 O O . GLU A 1 271 ? 33.770 -9.208 -69.530 1.00 55.91 271 GLU A O 1
ATOM 2176 N N . ASP A 1 272 ? 34.027 -7.651 -67.941 1.00 55.75 272 ASP A N 1
ATOM 2177 C CA . ASP A 1 272 ? 35.421 -7.338 -68.296 1.00 55.75 272 ASP A CA 1
ATOM 2178 C C . ASP A 1 272 ? 36.407 -8.476 -67.967 1.00 55.75 272 ASP A C 1
ATOM 2180 O O . ASP A 1 272 ? 37.376 -8.697 -68.701 1.00 55.75 272 ASP A O 1
ATOM 2184 N N . THR A 1 273 ? 36.158 -9.250 -66.904 1.00 58.88 273 THR A N 1
ATOM 2185 C CA . THR A 1 273 ? 36.977 -10.433 -66.563 1.00 58.88 273 THR A CA 1
ATOM 2186 C C . THR A 1 273 ? 36.680 -11.635 -67.463 1.00 58.88 273 THR A C 1
ATOM 2188 O O . THR A 1 273 ? 37.600 -12.380 -67.808 1.00 58.88 273 THR A O 1
ATOM 2191 N N . ALA A 1 274 ? 35.437 -11.801 -67.930 1.00 58.19 274 ALA A N 1
ATOM 2192 C CA . ALA A 1 274 ? 35.104 -12.792 -68.954 1.00 58.19 274 ALA A CA 1
ATOM 2193 C C . ALA A 1 274 ? 35.700 -12.423 -70.328 1.00 58.19 274 ALA A C 1
ATOM 2195 O O . ALA A 1 274 ? 36.202 -13.300 -71.035 1.00 58.19 274 ALA A O 1
ATOM 2196 N N . ALA A 1 275 ? 35.707 -11.135 -70.691 1.00 58.59 275 ALA A N 1
ATOM 2197 C CA . ALA A 1 275 ? 36.301 -10.653 -71.938 1.00 58.59 275 ALA A CA 1
ATOM 2198 C C . ALA A 1 275 ? 37.836 -10.785 -71.955 1.00 58.59 275 ALA A C 1
ATOM 2200 O O . ALA A 1 275 ? 38.399 -11.231 -72.953 1.00 58.59 275 ALA A O 1
ATOM 2201 N N . THR A 1 276 ? 38.529 -10.479 -70.854 1.00 59.06 276 THR A N 1
ATOM 2202 C CA . THR A 1 276 ? 39.995 -10.651 -70.766 1.00 59.06 276 THR A CA 1
ATOM 2203 C C . THR A 1 276 ? 40.426 -12.121 -70.715 1.00 59.06 276 THR A C 1
ATOM 2205 O O . THR A 1 276 ? 41.384 -12.483 -71.396 1.00 59.06 276 THR A O 1
ATOM 2208 N N . ALA A 1 277 ? 39.687 -12.998 -70.023 1.00 58.81 277 ALA A N 1
ATOM 2209 C CA . ALA A 1 277 ? 39.956 -14.442 -70.045 1.00 58.81 277 ALA A CA 1
ATOM 2210 C C . ALA A 1 277 ? 39.741 -15.076 -71.438 1.00 58.81 277 ALA A C 1
ATOM 2212 O O . ALA A 1 277 ? 40.446 -16.016 -71.808 1.00 58.81 277 ALA A O 1
ATOM 2213 N N . ALA A 1 278 ? 38.803 -14.556 -72.240 1.00 59.94 278 ALA A N 1
ATOM 2214 C CA . ALA A 1 278 ? 38.609 -14.988 -73.627 1.00 59.94 278 ALA A CA 1
ATOM 2215 C C . ALA A 1 278 ? 39.735 -14.505 -74.567 1.00 59.94 278 ALA A C 1
ATOM 2217 O O . ALA A 1 278 ? 40.125 -15.238 -75.478 1.00 59.94 278 ALA A O 1
ATOM 2218 N N . VAL A 1 279 ? 40.295 -13.312 -74.332 1.00 62.81 279 VAL A N 1
ATOM 2219 C CA . VAL A 1 279 ? 41.442 -12.780 -75.095 1.00 62.81 279 VAL A CA 1
ATOM 2220 C C . VAL A 1 279 ? 42.720 -13.586 -74.826 1.00 62.81 279 VAL A C 1
ATOM 2222 O O . VAL A 1 279 ? 43.420 -13.936 -75.775 1.00 62.81 279 VAL A O 1
ATOM 2225 N N . GLU A 1 280 ? 42.982 -13.986 -73.577 1.00 58.97 280 GLU A N 1
ATOM 2226 C CA . GLU A 1 280 ? 44.138 -14.839 -73.242 1.00 58.97 280 GLU A CA 1
ATOM 2227 C C . GLU A 1 280 ? 44.049 -16.246 -73.867 1.00 58.97 280 GLU A C 1
ATOM 2229 O O . GLU A 1 280 ? 45.065 -16.815 -74.273 1.00 58.97 280 GLU A O 1
ATOM 2234 N N . GLN A 1 281 ? 42.844 -16.812 -74.015 1.00 58.03 281 GLN A N 1
ATOM 2235 C CA . GLN A 1 281 ? 42.676 -18.085 -74.728 1.00 58.03 281 GLN A CA 1
ATOM 2236 C C . GLN A 1 281 ? 42.823 -17.936 -76.253 1.00 58.03 281 GLN A C 1
ATOM 2238 O O . GLN A 1 281 ? 43.339 -18.852 -76.897 1.00 58.03 281 GLN A O 1
ATOM 2243 N N . GLY A 1 282 ? 42.459 -16.785 -76.831 1.00 58.41 282 GLY A N 1
ATOM 2244 C CA . GLY A 1 282 ? 42.648 -16.484 -78.257 1.00 58.41 282 GLY A CA 1
ATOM 2245 C C . GLY A 1 282 ? 44.117 -16.305 -78.666 1.00 58.41 282 GLY A C 1
ATOM 2246 O O . GLY A 1 282 ? 44.560 -16.916 -79.639 1.00 58.41 282 GLY A O 1
ATOM 2247 N N . GLU A 1 283 ? 44.910 -15.558 -77.888 1.00 56.47 283 GLU A N 1
ATOM 2248 C CA . GLU A 1 283 ? 46.349 -15.360 -78.159 1.00 56.47 283 GLU A CA 1
ATOM 2249 C C . GLU A 1 283 ? 47.169 -16.658 -78.042 1.00 56.47 283 GLU A C 1
ATOM 2251 O O . GLU A 1 283 ? 48.197 -16.822 -78.706 1.00 56.47 283 GLU A O 1
ATOM 2256 N N . SER A 1 284 ? 46.709 -17.619 -77.234 1.00 57.22 284 SER A N 1
ATOM 2257 C CA . SER A 1 284 ? 47.366 -18.925 -77.108 1.00 57.22 284 SER A CA 1
ATOM 2258 C C . SER A 1 284 ? 47.203 -19.820 -78.349 1.00 57.22 284 SER A C 1
ATOM 2260 O O . SER A 1 284 ? 48.059 -20.667 -78.604 1.00 57.22 284 SER A O 1
ATOM 2262 N N . LEU A 1 285 ? 46.153 -19.609 -79.154 1.00 56.56 285 LEU A N 1
ATOM 2263 C CA . LEU A 1 285 ? 45.895 -20.363 -80.387 1.00 56.56 285 LEU A CA 1
ATOM 2264 C C . LEU A 1 285 ? 46.599 -19.754 -81.610 1.00 56.56 285 LEU A C 1
ATOM 2266 O O . LEU A 1 285 ? 47.051 -20.492 -82.485 1.00 56.56 285 LEU A O 1
ATOM 2270 N N . GLU A 1 286 ? 46.764 -18.431 -81.659 1.00 57.34 286 GLU A N 1
ATOM 2271 C CA . GLU A 1 286 ? 47.413 -17.754 -82.793 1.00 57.34 286 GLU A CA 1
ATOM 2272 C C . GLU A 1 286 ? 48.941 -17.972 -82.812 1.00 57.34 286 GLU A C 1
ATOM 2274 O O . GLU A 1 286 ? 49.546 -18.126 -83.875 1.00 57.34 286 GLU A O 1
ATOM 2279 N N . LYS A 1 287 ? 49.567 -18.136 -81.637 1.00 57.47 287 LYS A N 1
ATOM 2280 C CA . LYS A 1 287 ? 50.998 -18.477 -81.510 1.00 57.47 287 LYS A CA 1
ATOM 2281 C C . LYS A 1 287 ? 51.367 -19.890 -81.980 1.00 57.47 287 LYS A C 1
ATOM 2283 O O . LYS A 1 287 ? 52.543 -20.157 -82.210 1.00 57.47 287 LYS A O 1
ATOM 2288 N N . VAL A 1 288 ? 50.398 -20.797 -82.120 1.00 57.75 288 VAL A N 1
ATOM 2289 C CA . VAL A 1 288 ? 50.632 -22.159 -82.641 1.00 57.75 288 VAL A CA 1
ATOM 2290 C C . VAL A 1 288 ? 50.539 -22.188 -84.173 1.00 57.75 288 VAL A C 1
ATOM 2292 O O . VAL A 1 288 ? 51.250 -22.958 -84.817 1.00 57.75 288 VAL A O 1
ATOM 2295 N N . ALA A 1 289 ? 49.736 -21.307 -84.777 1.00 57.19 289 ALA A N 1
ATOM 2296 C CA . ALA A 1 289 ? 49.591 -21.229 -86.231 1.00 57.19 289 ALA A CA 1
ATOM 2297 C C . ALA A 1 289 ? 50.824 -20.618 -86.930 1.00 57.19 289 ALA A C 1
ATOM 2299 O O . ALA A 1 289 ? 51.169 -21.046 -88.027 1.00 57.19 289 ALA A O 1
ATOM 2300 N N . SER A 1 290 ? 51.545 -19.688 -86.291 1.00 56.47 290 SER A N 1
ATOM 2301 C CA . SER A 1 290 ? 52.734 -19.042 -86.883 1.00 56.47 290 SER A CA 1
ATOM 2302 C C . SER A 1 290 ? 54.035 -19.858 -86.794 1.00 56.47 290 SER A C 1
ATOM 2304 O O . SER A 1 290 ? 55.098 -19.334 -87.117 1.00 56.47 290 SER A O 1
ATOM 2306 N N . ALA A 1 291 ? 53.993 -21.094 -86.289 1.00 54.66 291 ALA A N 1
ATOM 2307 C CA . ALA A 1 291 ? 55.163 -21.972 -86.159 1.00 54.66 291 ALA A CA 1
ATOM 2308 C C . ALA A 1 291 ? 55.147 -23.141 -87.166 1.00 54.66 291 ALA A C 1
ATOM 2310 O O . ALA A 1 291 ? 55.909 -24.093 -87.006 1.00 54.66 291 ALA A O 1
ATOM 2311 N N . SER A 1 292 ? 54.256 -23.086 -88.165 1.00 51.78 292 SER A N 1
ATOM 2312 C CA . SER A 1 292 ? 53.986 -24.184 -89.106 1.00 51.78 292 SER A CA 1
ATOM 2313 C C . SER A 1 292 ? 54.304 -23.871 -90.579 1.00 51.78 292 SER A C 1
ATOM 2315 O O . SER A 1 292 ? 53.917 -24.668 -91.429 1.00 51.78 292 SER A O 1
ATOM 2317 N N . ASP A 1 293 ? 55.004 -22.770 -90.873 1.00 45.84 293 ASP A N 1
ATOM 2318 C CA . ASP A 1 293 ? 55.568 -22.468 -92.205 1.00 45.84 293 ASP A CA 1
ATOM 2319 C C . ASP A 1 293 ? 57.105 -22.491 -92.175 1.00 45.84 293 ASP A C 1
ATOM 2321 O O . ASP A 1 293 ? 57.690 -21.897 -91.235 1.00 45.84 293 ASP A O 1
#

Foldseek 3Di:
DDDDDDDDDDDDDDDDDDDDDDPPVPVVVVVVVVVVVVVVVVVVVVVVVVVVVVVVVVVVVVVVVVVVVVVVVVVVPPPDDDDDDDDDDDDDDPPPCVVVVVVVVVVVVVVVVPDPPPPPVPPPPVVVCPPPPDPPVVVVVVVVVVVVVVVVVPPPPPPPPPDPPPVDDPVRVVVVVVVVVVPDDDPDDDPCPVVVVVVVVVVVVVVVVVVVVVVVVVVVVVVVVVVVVVVVVVVVVVVVCVVVVVVVVVVVVVVVVVVVCCVVPVVPVVVVVVVVVVVVVVVVVVVVVVVPD

Radius of gyration: 51.2 Å; chains: 1; bounding box: 120×82×162 Å

Secondary structure (DSSP, 8-state):
----------------------TTSHHHHHHHHHHHHHHHHHHHHHHHHHHHHHHHHHHHHHHHHHHHHHHHHHHH---------------S--TTSHHHHHHHHHHHHHHHHS-TT---S---GGGTT---S--HHHHHHHHHHHHHHHHTTS----TT---------HHHHHHHHHHHHHHS----SSTTHHHHHHHHHHHHHHHHHHHHHHHHHHHHHHHHHHHHHHHHHHHHHHHHHHHHHHHHHHHHHHHHHHHHHHHHHHHHHHHHHHHHHHHHHHHHHHHHHTT--

Organism: NCBI:txid2856

Sequence (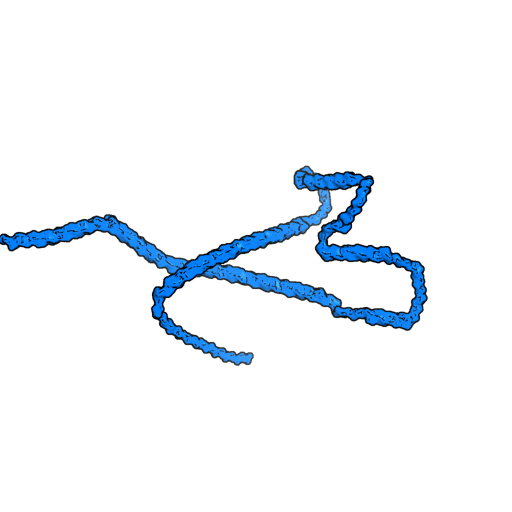293 aa):
MFSSSVTRLSKHLLATTKLSSTTATANANATAIAKASAATSDVWTISRQTFATNRKTIDAKNVKRLKIQAKKKKNLSKPAKSVEEQDNDQSKTEDANQPFLQQQEWVKFQQSISVDGFQTGQVTTATVLKKGRGGKQARRRKEMELAKLQESQDVTVNTDEKFPAIRYSQEETERLLEQAYAAVPERAGKRGTRNLQKQENRWQLVREIRSKYKAQIAAAHERRMEKRHWKRQQVIAAKEEAPSLRSQDVEYQAQVLQRWADTMYGSNNEEDTAATAAVEQGESLEKVASASD

pLDDT: mean 70.03, std 19.53, range [36.94, 98.62]